Protein AF-A0A453QJP1-F1 (afdb_monomer)

Nearest PDB structures (foldseek):
  8fgw-assembly1_B  TM=4.320E-01  e=1.672E-02  Homo sapiens
  8cdd-assembly1_B  TM=3.063E-01  e=1.214E-01  Plasmodium falciparum 3D7
  5ezo-assembly1_A  TM=3.451E-01  e=3.360E-01  Plasmodium falciparum 3D7
  5ezn-assembly2_G  TM=3.587E-01  e=1.353E+00  Plasmodium falciparum 3D7
  3qcn-assembly1_A  TM=6.412E-01  e=5.748E+00  Homo sapiens

Organism: Aegilops tauschii subsp. strangulata (NCBI:txid200361)

Solvent-accessible surface area (backbone atoms only — not comparable to full-atom values): 16696 Å² total; per-residue (Å²): 79,57,51,39,74,44,96,81,29,37,33,30,38,42,84,90,71,36,31,31,30,43,34,35,82,86,82,66,50,73,48,60,37,34,26,53,61,50,41,50,71,66,52,92,57,104,56,57,72,69,55,43,51,24,43,56,39,23,39,46,56,25,51,36,70,46,98,88,65,52,40,28,36,22,35,33,32,62,47,40,43,41,35,36,39,33,57,83,43,78,47,46,44,80,49,95,60,69,52,69,66,46,51,48,74,33,54,59,95,29,24,39,37,33,39,34,65,70,90,54,88,91,39,74,68,47,36,35,33,31,40,37,43,40,91,49,94,63,74,74,40,80,56,32,73,39,45,34,84,71,44,13,73,72,71,39,45,28,63,49,96,92,38,52,33,38,36,23,14,52,36,91,82,66,79,38,78,41,36,29,48,45,72,38,40,50,69,72,42,90,62,65,54,51,62,65,57,60,24,31,35,35,52,63,66,33,40,45,54,44,59,17,82,77,33,49,77,68,50,76,36,21,25,37,40,33,62,44,94,90,48,99,52,53,31,25,35,34,44,69,78,68,42,80,44,77,60,62,60,76,46,80,61,45,87,78,72,76,51,92,56,88,78,51,44,61,65,59,57,47,13,70,17,26,67,63,23,41,55,71,76,41,55,71,86,47,86,88,57,83,80,79,64,91,72,63,66,90,71,61,59,40,85

Mean predicted aligned error: 7.9 Å

Secondary structure (DSSP, 8-state):
-EEEEETTEEEEE-TTT-EEEEE-TTT--EEEEEEHHHHHHH--SS--HHHHHHHHHSEEEEEEE-TTS-EEEEEEETTTEEEEEETT-SS-EE-SS---S-EEEEEETTEEEEEE---STTS-SEEEEEEEETT--PPPEEEEEEETTTSEEEEEEEEETTEEEEEEESSTT---EEEEEHHHHHTT--PBP---TTEEEEESSSEEEEEGGGSSSPPPSSEEEEE-TT-SSEEEEETTTTEEEE-S-GGGG-TTS----PPPHHHHHHHHT-HHHHTTT--TT-TTS-----S-GGGS---

InterPro domains:
  IPR005174 KIB1-4, beta-propeller [PF03478] (4-213)

pLDDT: mean 82.7, std 14.53, range [41.12, 97.56]

Structure (mmCIF, N/CA/C/O backbone):
data_AF-A0A453QJP1-F1
#
_entry.id   AF-A0A453QJP1-F1
#
loop_
_atom_site.group_PDB
_atom_site.id
_atom_site.type_symbol
_atom_site.label_atom_id
_atom_site.label_alt_id
_atom_site.label_comp_id
_atom_site.label_asym_id
_atom_site.label_entity_id
_atom_site.label_seq_id
_atom_site.pdbx_PDB_ins_code
_atom_site.Cartn_x
_atom_site.Cartn_y
_atom_site.Cartn_z
_atom_site.occupancy
_atom_site.B_iso_or_equiv
_atom_site.auth_seq_id
_atom_site.auth_comp_id
_atom_site.auth_asym_id
_atom_site.auth_atom_id
_atom_site.pdbx_PDB_model_num
ATOM 1 N N . CYS A 1 1 ? -9.908 14.483 10.071 1.00 80.56 1 CYS A N 1
ATOM 2 C CA . CYS A 1 1 ? -8.803 14.482 9.068 1.00 80.56 1 CYS A CA 1
ATOM 3 C C . CYS A 1 1 ? -8.827 13.213 8.199 1.00 80.56 1 CYS A C 1
ATOM 5 O O . CYS A 1 1 ? -9.525 12.274 8.557 1.00 80.56 1 CYS A O 1
ATOM 7 N N . VAL A 1 2 ? -8.100 13.167 7.072 1.00 87.69 2 VAL A N 1
ATOM 8 C CA . VAL A 1 2 ? -7.922 11.926 6.285 1.00 87.69 2 VAL A CA 1
ATOM 9 C C . VAL A 1 2 ? -6.762 11.120 6.873 1.00 87.69 2 VAL A C 1
ATOM 11 O O . VAL A 1 2 ? -5.702 11.690 7.125 1.00 87.69 2 VAL A O 1
ATOM 14 N N . LEU A 1 3 ? -6.957 9.824 7.103 1.00 88.25 3 LEU A N 1
ATOM 15 C CA . LEU A 1 3 ? -5.941 8.914 7.639 1.00 88.25 3 LEU A CA 1
ATOM 16 C C . LEU A 1 3 ? -5.315 8.053 6.540 1.00 88.25 3 LEU A C 1
ATOM 18 O O . LEU A 1 3 ? -4.094 7.958 6.457 1.00 88.25 3 LEU A O 1
ATOM 22 N N . ASP A 1 4 ? -6.145 7.467 5.678 1.00 90.19 4 ASP A N 1
ATOM 23 C CA . ASP A 1 4 ? -5.705 6.600 4.585 1.00 90.19 4 ASP A CA 1
ATOM 24 C C . ASP A 1 4 ? -6.701 6.617 3.413 1.00 90.19 4 ASP A C 1
ATOM 26 O O . ASP A 1 4 ? -7.801 7.166 3.511 1.00 90.19 4 ASP A O 1
ATOM 30 N N . SER A 1 5 ? -6.309 6.016 2.291 1.00 89.69 5 SER A N 1
ATOM 31 C CA . SER A 1 5 ? -7.187 5.720 1.161 1.00 89.69 5 SER A CA 1
ATOM 32 C C . SER A 1 5 ? -6.950 4.292 0.685 1.00 89.69 5 SER A C 1
ATOM 34 O O . SER A 1 5 ? -5.809 3.918 0.393 1.00 89.69 5 SER A O 1
ATOM 36 N N . VAL A 1 6 ? -8.040 3.530 0.594 1.00 89.19 6 VAL A N 1
ATOM 37 C CA . VAL A 1 6 ? -8.056 2.086 0.340 1.00 89.19 6 VAL A CA 1
ATOM 38 C C . VAL A 1 6 ? -9.208 1.744 -0.599 1.00 89.19 6 VAL A C 1
ATOM 40 O O . VAL A 1 6 ? -10.329 2.175 -0.365 1.00 89.19 6 VAL A O 1
ATOM 43 N N . GLU A 1 7 ? -8.924 1.009 -1.678 1.00 86.31 7 GLU A N 1
ATOM 44 C CA . GLU A 1 7 ? -9.928 0.512 -2.641 1.00 86.31 7 GLU A CA 1
ATOM 45 C C . GLU A 1 7 ? -10.930 1.591 -3.126 1.00 86.31 7 GLU A C 1
ATOM 47 O O . GLU A 1 7 ? -12.117 1.343 -3.308 1.00 86.31 7 GLU A O 1
ATOM 52 N N . GLY A 1 8 ? -10.456 2.829 -3.318 1.00 87.69 8 GLY A N 1
ATOM 53 C CA . GLY A 1 8 ? -11.286 3.963 -3.754 1.00 87.69 8 GLY A CA 1
ATOM 54 C C . GLY A 1 8 ? -12.079 4.666 -2.642 1.00 87.69 8 GLY A C 1
ATOM 55 O O . GLY A 1 8 ? -12.708 5.691 -2.902 1.00 87.69 8 GLY A O 1
ATOM 56 N N . LEU A 1 9 ? -12.004 4.178 -1.404 1.00 92.69 9 LEU A N 1
ATOM 57 C CA . LEU A 1 9 ? -12.609 4.778 -0.218 1.00 92.69 9 LEU A CA 1
ATOM 58 C C . LEU A 1 9 ? -11.608 5.664 0.535 1.00 92.69 9 LEU A C 1
ATOM 60 O O . LEU A 1 9 ? -10.386 5.474 0.472 1.00 92.69 9 LEU A O 1
ATOM 64 N N . LEU A 1 10 ? -12.139 6.639 1.271 1.00 93.81 10 LEU A N 1
ATOM 65 C CA . LEU A 1 10 ? -11.378 7.478 2.194 1.00 93.81 10 LEU A CA 1
ATOM 66 C C . LEU A 1 10 ? -11.618 7.024 3.630 1.00 93.81 10 LEU A C 1
ATOM 68 O O . LEU A 1 10 ? -12.763 6.906 4.061 1.00 93.81 10 LEU A O 1
ATOM 72 N N . VAL A 1 11 ? -10.534 6.835 4.380 1.00 93.81 11 VAL A N 1
ATOM 73 C CA . VAL A 1 11 ? -10.577 6.586 5.822 1.00 93.81 11 VAL A CA 1
ATOM 74 C C . VAL A 1 11 ? -10.390 7.916 6.525 1.00 93.81 11 VAL A C 1
ATOM 76 O O . VAL A 1 11 ? -9.341 8.552 6.410 1.00 93.81 11 VAL A O 1
ATOM 79 N N . LEU A 1 12 ? -11.415 8.355 7.239 1.00 93.38 12 LEU A N 1
ATOM 80 C CA . LEU A 1 12 ? -11.465 9.651 7.893 1.00 93.38 12 LEU A CA 1
ATOM 81 C C . LEU A 1 12 ? -11.528 9.475 9.407 1.00 93.38 12 LEU A C 1
ATOM 83 O O . LEU A 1 12 ? -12.210 8.591 9.908 1.00 93.38 12 LEU A O 1
ATOM 87 N N . GLN A 1 13 ? -10.869 10.368 10.135 1.00 91.19 13 GLN A N 1
ATOM 88 C CA . GLN A 1 13 ? -11.099 10.583 11.559 1.00 91.19 13 GLN A CA 1
ATOM 89 C C . GLN A 1 13 ? -12.019 11.791 11.738 1.00 91.19 13 GLN A C 1
ATOM 91 O O . GLN A 1 13 ? -11.732 12.868 11.207 1.00 91.19 13 GLN A O 1
ATOM 96 N N . ARG A 1 14 ? -13.079 11.630 12.526 1.00 89.75 14 ARG A N 1
ATOM 97 C CA . ARG A 1 14 ? -13.924 12.722 13.007 1.00 89.75 14 ARG A CA 1
ATOM 98 C C . ARG A 1 14 ? -13.224 13.480 14.139 1.00 89.75 14 ARG A C 1
ATOM 100 O O . ARG A 1 14 ? -12.592 12.873 15.005 1.00 89.75 14 ARG A O 1
ATOM 107 N N . ASP A 1 15 ? -13.293 14.806 14.113 1.00 84.00 15 ASP A N 1
ATOM 108 C CA . ASP A 1 15 ? -12.501 15.645 15.018 1.00 84.00 15 ASP A CA 1
ATOM 109 C C . ASP A 1 15 ? -13.123 15.720 16.427 1.00 84.00 15 ASP A C 1
ATOM 111 O O . ASP A 1 15 ? -12.387 15.853 17.405 1.00 84.00 15 ASP A O 1
ATOM 115 N N . GLU A 1 16 ? -14.451 15.603 16.540 1.00 85.75 16 GLU A N 1
ATOM 116 C CA . GLU A 1 16 ? -15.203 15.752 17.793 1.00 85.75 16 GLU A CA 1
ATOM 117 C C . GLU A 1 16 ? -14.935 14.617 18.789 1.00 85.75 16 GLU A C 1
ATOM 119 O O . GLU A 1 16 ? -14.727 14.866 19.974 1.00 85.75 16 GLU A O 1
ATOM 124 N N . ASP A 1 17 ? -14.927 13.374 18.314 1.00 87.56 17 ASP A N 1
ATOM 125 C CA . ASP A 1 17 ? -14.898 12.182 19.168 1.00 87.56 17 ASP A CA 1
ATOM 126 C C . ASP A 1 17 ? -13.931 11.096 18.685 1.00 87.56 17 ASP A C 1
ATOM 128 O O . ASP A 1 17 ? -13.858 10.017 19.270 1.00 87.56 17 ASP A O 1
ATOM 132 N N . THR A 1 18 ? -13.148 11.377 17.641 1.00 89.25 18 THR A N 1
ATOM 133 C CA . THR A 1 18 ? -12.183 10.448 17.036 1.00 89.25 18 THR A CA 1
ATOM 134 C C . THR A 1 18 ? -12.790 9.210 16.370 1.00 89.25 18 THR A C 1
ATOM 136 O O . THR A 1 18 ? -12.035 8.289 16.050 1.00 89.25 18 THR A O 1
ATOM 139 N N . ALA A 1 19 ? -14.110 9.190 16.129 1.00 92.19 19 ALA A N 1
ATOM 140 C CA . ALA A 1 19 ? -14.772 8.159 15.330 1.00 92.19 19 ALA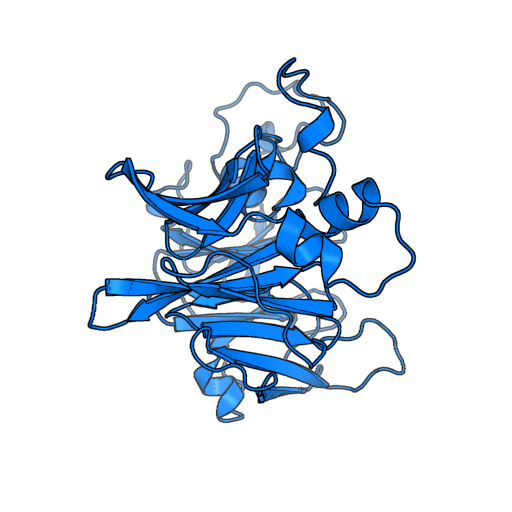 A CA 1
ATOM 141 C C . ALA A 1 19 ? -14.095 8.013 13.965 1.00 92.19 19 ALA A C 1
ATOM 143 O O . ALA A 1 19 ? -13.706 9.010 13.342 1.00 92.19 19 ALA A O 1
ATOM 144 N N . ILE A 1 20 ? -13.941 6.772 13.509 1.00 94.94 20 ILE A N 1
ATOM 145 C CA . ILE A 1 20 ? -13.453 6.501 12.161 1.00 94.94 20 ILE A CA 1
ATOM 146 C C . ILE A 1 20 ? -14.645 6.404 11.216 1.00 94.94 20 ILE A C 1
ATOM 148 O O . ILE A 1 20 ? -15.683 5.850 11.556 1.00 94.94 20 ILE A O 1
ATOM 152 N N . ARG A 1 21 ? -14.490 6.952 10.015 1.00 95.31 21 ARG A N 1
ATOM 153 C CA . ARG A 1 21 ? -15.485 6.903 8.948 1.00 95.31 21 ARG A CA 1
ATOM 154 C C . ARG A 1 21 ? -14.852 6.391 7.678 1.00 95.31 21 ARG A C 1
ATOM 156 O O . ARG A 1 21 ? -13.787 6.866 7.287 1.00 95.31 21 ARG A O 1
ATOM 163 N N . LEU A 1 22 ? -15.542 5.483 7.011 1.00 95.81 22 LEU A N 1
ATOM 164 C CA . LEU A 1 22 ? -15.295 5.210 5.605 1.00 95.81 22 LEU A CA 1
ATOM 165 C C . LEU A 1 22 ? -16.226 6.088 4.785 1.00 95.81 22 LEU A C 1
ATOM 167 O O . LEU A 1 22 ? -17.428 6.096 5.034 1.00 95.81 22 LEU A O 1
ATOM 171 N N . LEU A 1 23 ? -15.666 6.825 3.833 1.00 95.69 23 LEU A N 1
ATOM 172 C CA . LEU A 1 23 ? -16.415 7.655 2.899 1.00 95.69 23 LEU A CA 1
ATOM 173 C C . LEU A 1 23 ? -16.159 7.168 1.478 1.00 95.69 23 LEU A C 1
ATOM 175 O O . LEU A 1 23 ? -15.006 7.109 1.040 1.00 95.69 23 LEU A O 1
ATOM 179 N N . HIS A 1 24 ? -17.232 6.909 0.739 1.00 94.38 24 HIS A N 1
ATOM 180 C CA . HIS A 1 24 ? -17.159 6.775 -0.706 1.00 94.38 24 HIS A CA 1
ATOM 181 C C . HIS A 1 24 ? -17.210 8.176 -1.344 1.00 94.38 24 HIS A C 1
ATOM 183 O O . HIS A 1 24 ? -18.258 8.823 -1.324 1.00 94.38 24 HIS A O 1
ATOM 189 N N . PRO A 1 25 ? -16.117 8.679 -1.950 1.00 92.19 25 PRO A N 1
ATOM 190 C CA . PRO A 1 25 ? -16.014 10.088 -2.342 1.00 92.19 25 PRO A CA 1
ATOM 191 C C . PRO A 1 25 ? -16.986 10.504 -3.456 1.00 92.19 25 PRO A C 1
ATOM 193 O O . PRO A 1 25 ? -17.310 11.683 -3.557 1.00 92.19 25 PRO A O 1
ATOM 196 N N . PHE A 1 26 ? -17.450 9.560 -4.285 1.00 92.62 26 PHE A N 1
ATOM 197 C CA . PHE A 1 26 ? -18.373 9.856 -5.391 1.00 92.62 26 PHE A CA 1
ATOM 198 C C . PHE A 1 26 ? -19.862 9.662 -5.069 1.00 92.62 26 PHE A C 1
ATOM 200 O O . PHE A 1 26 ? -20.678 10.422 -5.578 1.00 92.62 26 PHE A O 1
ATOM 207 N N . THR A 1 27 ? -20.233 8.668 -4.253 1.00 94.94 27 THR A N 1
ATOM 208 C CA . THR A 1 27 ? -21.634 8.429 -3.863 1.00 94.94 27 THR A CA 1
ATOM 209 C C . THR A 1 27 ? -22.014 9.188 -2.596 1.00 94.94 27 THR A C 1
ATOM 211 O O . THR A 1 27 ? -23.184 9.488 -2.392 1.00 94.94 27 THR A O 1
ATOM 214 N N . GLY A 1 28 ? -21.032 9.538 -1.760 1.00 93.69 28 GLY A N 1
ATOM 215 C CA . GLY A 1 28 ? -21.270 10.145 -0.455 1.00 93.69 28 GLY A CA 1
ATOM 216 C C . GLY A 1 28 ? -21.666 9.139 0.626 1.00 93.69 28 GLY A C 1
ATOM 217 O O . GLY A 1 28 ? -21.983 9.567 1.733 1.00 93.69 28 GLY A O 1
ATOM 218 N N . ASP A 1 29 ? -21.633 7.832 0.339 1.00 94.50 29 ASP A N 1
ATOM 219 C CA . ASP A 1 29 ? -21.956 6.800 1.325 1.00 94.50 29 ASP A CA 1
ATOM 220 C C . ASP A 1 29 ? -20.949 6.804 2.472 1.00 94.50 29 ASP A C 1
ATOM 222 O O . ASP A 1 29 ? -19.735 6.933 2.262 1.00 94.50 29 ASP A O 1
ATOM 226 N N . ILE A 1 30 ? -21.465 6.645 3.691 1.00 95.31 30 ILE A N 1
ATOM 227 C CA . ILE A 1 30 ? -20.677 6.676 4.919 1.00 95.31 30 ILE A CA 1
ATOM 228 C C . ILE A 1 30 ? -20.932 5.411 5.725 1.00 95.31 30 ILE A C 1
ATOM 230 O O . ILE A 1 30 ? -22.075 5.018 5.947 1.00 95.31 30 ILE A O 1
ATOM 234 N N . VAL A 1 31 ? -19.848 4.827 6.227 1.00 95.50 31 VAL A N 1
ATOM 235 C CA . VAL A 1 31 ? -19.887 3.795 7.263 1.00 95.50 31 VAL A CA 1
ATOM 236 C C . VAL A 1 31 ? -19.150 4.316 8.485 1.00 95.50 31 VAL A C 1
ATOM 238 O O . VAL A 1 31 ? -17.990 4.724 8.393 1.00 95.50 31 VAL A O 1
ATOM 241 N N . GLU A 1 32 ? -19.838 4.320 9.621 1.00 95.62 32 GLU A N 1
ATOM 242 C CA . GLU A 1 32 ? -19.267 4.692 10.914 1.00 95.62 32 GLU A CA 1
ATOM 243 C C . GLU A 1 32 ? -18.570 3.479 11.540 1.00 95.62 32 GLU A C 1
ATOM 245 O O . GLU A 1 32 ? -19.042 2.346 11.442 1.00 95.62 32 GLU A O 1
ATOM 250 N N . LEU A 1 33 ? -17.434 3.734 12.178 1.00 95.50 33 LEU A N 1
ATOM 251 C CA . LEU A 1 33 ? -16.618 2.757 12.887 1.00 95.50 33 LEU A CA 1
ATOM 252 C C . LEU A 1 33 ? -16.265 3.298 14.280 1.00 95.50 33 LEU A C 1
ATOM 254 O O . LEU A 1 33 ? -16.321 4.514 14.509 1.00 95.50 33 LEU A O 1
ATOM 258 N N . PRO A 1 34 ? -15.850 2.420 15.209 1.00 95.38 34 PRO A N 1
ATOM 259 C CA . PRO A 1 34 ? -15.479 2.823 16.557 1.00 95.38 34 PRO A CA 1
ATOM 260 C C . PRO A 1 34 ? -14.445 3.962 16.621 1.00 95.38 34 PRO A C 1
ATOM 262 O O . PRO A 1 34 ? -13.600 4.109 15.727 1.00 95.38 34 PRO A O 1
ATOM 265 N N . PRO A 1 35 ? -14.436 4.757 17.704 1.00 92.81 35 PRO A N 1
ATOM 266 C CA . PRO A 1 35 ? -13.463 5.828 17.888 1.00 92.81 35 PRO A CA 1
ATOM 267 C C . PRO A 1 35 ? -12.060 5.308 18.209 1.00 92.81 35 PRO A C 1
ATOM 269 O O . PRO A 1 35 ? -11.897 4.330 18.944 1.00 92.81 35 PRO A O 1
ATOM 272 N N . LEU A 1 36 ? -11.025 6.009 17.721 1.00 89.19 36 LEU A N 1
ATOM 273 C CA . LEU A 1 36 ? -9.613 5.679 17.986 1.00 89.19 36 LEU A CA 1
ATOM 274 C C . LEU A 1 36 ? -9.252 5.726 19.477 1.00 89.19 36 LEU A C 1
ATOM 276 O O . LEU A 1 36 ? -8.269 5.121 19.899 1.00 89.19 36 LEU A O 1
ATOM 280 N N . THR A 1 37 ? -10.024 6.431 20.300 1.00 87.00 37 THR A N 1
ATOM 281 C CA . THR A 1 37 ? -9.844 6.430 21.758 1.00 87.00 37 THR A CA 1
ATOM 282 C C . THR A 1 37 ? -9.981 5.035 22.369 1.00 87.00 37 THR A C 1
ATOM 284 O O . THR A 1 37 ? -9.197 4.708 23.260 1.00 87.00 37 THR A O 1
ATOM 287 N N . SER A 1 38 ? -10.891 4.191 21.865 1.00 87.88 38 SER A N 1
ATOM 288 C CA . SER A 1 38 ? -11.041 2.795 22.326 1.00 87.88 38 SER A CA 1
ATOM 289 C C . SER A 1 38 ? -9.755 1.988 22.109 1.00 87.88 38 SER A C 1
ATOM 291 O O . SER A 1 38 ? -9.264 1.304 23.006 1.00 87.88 38 SER A O 1
ATOM 293 N N . LEU A 1 39 ? -9.129 2.182 20.950 1.00 86.50 39 LEU A N 1
ATOM 294 C CA . LEU A 1 39 ? -7.855 1.585 20.576 1.00 86.50 39 LEU A CA 1
ATOM 295 C C . LEU A 1 39 ? -6.690 2.124 21.430 1.00 86.50 39 LEU A C 1
ATOM 297 O O . LEU A 1 39 ? -5.828 1.363 21.874 1.00 86.50 39 LEU A O 1
ATOM 301 N N . ALA A 1 40 ? -6.666 3.434 21.711 1.00 84.12 40 ALA A N 1
ATOM 302 C CA . ALA A 1 40 ? -5.636 4.087 22.531 1.00 84.12 40 ALA A CA 1
ATOM 303 C C . ALA A 1 40 ? -5.555 3.537 23.960 1.00 84.12 40 ALA A C 1
ATOM 305 O O . ALA A 1 40 ? -4.459 3.464 24.528 1.00 84.12 40 ALA A O 1
ATOM 306 N N . MET A 1 41 ? -6.690 3.120 24.524 1.00 83.19 41 MET A N 1
ATOM 307 C CA . MET A 1 41 ? -6.748 2.480 25.840 1.00 83.19 41 MET A CA 1
ATOM 308 C C . MET A 1 41 ? -6.140 1.072 25.831 1.00 83.19 41 MET A C 1
ATOM 310 O O . MET A 1 41 ? -5.515 0.669 26.810 1.00 83.19 41 MET A O 1
ATOM 314 N N . GLN A 1 42 ? -6.259 0.347 24.717 1.00 86.31 42 GLN A N 1
ATOM 315 C CA . GLN A 1 42 ? -5.750 -1.022 24.582 1.00 86.31 42 GLN A CA 1
ATOM 316 C C . GLN A 1 42 ? -4.248 -1.082 24.285 1.00 86.31 42 GLN A C 1
ATOM 318 O O . GLN A 1 42 ? -3.595 -2.091 24.567 1.00 86.31 42 GLN A O 1
ATOM 323 N N . LEU A 1 43 ? -3.668 -0.005 23.747 1.00 82.25 43 LEU A N 1
ATOM 324 C CA . LEU A 1 43 ? -2.237 0.068 23.479 1.00 82.25 43 LEU A CA 1
ATOM 325 C C . LEU A 1 43 ? -1.443 0.134 24.799 1.00 82.25 43 LEU A C 1
ATOM 327 O O . LEU A 1 43 ? -1.287 1.202 25.401 1.00 82.25 43 LEU A O 1
ATOM 331 N N . LYS A 1 44 ? -0.905 -1.015 25.226 1.00 72.94 44 LYS A N 1
ATOM 332 C CA . LYS A 1 44 ? -0.031 -1.191 26.404 1.00 72.94 44 LYS A CA 1
ATOM 333 C C . LYS A 1 44 ? 1.394 -0.671 26.153 1.00 72.94 44 LYS A C 1
ATOM 335 O O . LYS A 1 44 ? 2.360 -1.425 26.227 1.00 72.94 44 LYS A O 1
ATOM 340 N N . ALA A 1 45 ? 1.515 0.599 25.785 1.00 72.06 45 ALA A N 1
ATOM 341 C CA . ALA A 1 45 ? 2.789 1.298 25.646 1.00 72.06 45 ALA A CA 1
ATOM 342 C C . ALA A 1 45 ? 2.816 2.517 26.577 1.00 72.06 45 ALA A C 1
ATOM 344 O O . ALA A 1 45 ? 1.795 3.207 26.698 1.00 72.06 45 ALA A O 1
ATOM 345 N N . ASP A 1 46 ? 3.978 2.789 27.183 1.00 77.00 46 ASP A N 1
ATOM 346 C CA . ASP A 1 46 ? 4.240 3.940 28.064 1.00 77.00 46 ASP A CA 1
ATOM 347 C C . ASP A 1 46 ? 4.358 5.240 27.257 1.00 77.00 46 ASP A C 1
ATOM 349 O O . ASP A 1 46 ? 5.390 5.905 27.183 1.00 77.00 46 ASP A O 1
ATOM 353 N N . TYR A 1 47 ? 3.262 5.591 26.599 1.00 80.69 47 TYR A N 1
ATOM 354 C CA . TYR A 1 47 ? 3.114 6.809 25.826 1.00 80.69 47 TYR A CA 1
ATOM 355 C C . TYR A 1 47 ? 1.992 7.654 26.407 1.00 80.69 47 TYR A C 1
ATOM 357 O O . TYR A 1 47 ? 0.959 7.140 26.844 1.00 80.69 47 TYR A O 1
ATOM 365 N N . THR A 1 48 ? 2.162 8.975 26.347 1.00 84.06 48 THR A N 1
ATOM 366 C CA . THR A 1 48 ? 1.063 9.904 26.622 1.00 84.06 48 THR A CA 1
ATOM 367 C C . THR A 1 48 ? -0.087 9.641 25.647 1.00 84.06 48 THR A C 1
ATOM 369 O O . THR A 1 48 ? 0.129 9.192 24.518 1.00 84.06 48 THR A O 1
ATOM 372 N N . GLN A 1 49 ? -1.320 9.957 26.045 1.00 78.56 49 GLN A N 1
ATOM 373 C CA . GLN A 1 49 ? -2.492 9.791 25.177 1.00 78.56 49 GLN A CA 1
ATOM 374 C C . GLN A 1 49 ? -2.324 10.518 23.832 1.00 78.56 49 GLN A C 1
ATOM 376 O O . GLN A 1 49 ? -2.678 9.978 22.785 1.00 78.56 49 GLN A O 1
ATOM 381 N N . ALA A 1 50 ? -1.712 11.706 23.844 1.00 78.88 50 ALA A N 1
ATOM 382 C CA . ALA A 1 50 ? -1.393 12.452 22.633 1.00 78.88 50 ALA A CA 1
ATOM 383 C C . ALA A 1 50 ? -0.437 11.675 21.712 1.00 78.88 50 ALA A C 1
ATOM 385 O O . ALA A 1 50 ? -0.688 11.581 20.513 1.00 78.88 50 ALA A O 1
ATOM 386 N N . THR A 1 51 ? 0.622 11.072 22.258 1.00 81.94 51 THR A N 1
ATOM 387 C CA . THR A 1 51 ? 1.566 10.253 21.483 1.00 81.94 51 THR A CA 1
ATOM 388 C C . THR A 1 51 ? 0.907 8.986 20.936 1.00 81.94 51 THR A C 1
ATOM 390 O O . THR A 1 51 ? 1.129 8.648 19.774 1.00 81.94 51 THR A O 1
ATOM 393 N N . LYS A 1 52 ? 0.035 8.324 21.713 1.00 82.81 52 LYS A N 1
ATOM 394 C CA . LYS A 1 52 ? -0.738 7.163 21.233 1.00 82.81 52 LYS A CA 1
ATOM 395 C C . LYS A 1 52 ? -1.630 7.530 20.046 1.00 82.81 52 LYS A C 1
ATOM 397 O O . LYS A 1 52 ? -1.629 6.825 19.045 1.00 82.81 52 LYS A O 1
ATOM 402 N N . LEU A 1 53 ? -2.334 8.661 20.118 1.00 80.00 53 LEU A N 1
ATOM 403 C CA . LEU A 1 53 ? -3.173 9.138 19.015 1.00 80.00 53 LEU A CA 1
ATOM 404 C C . LEU A 1 53 ? -2.350 9.529 17.780 1.00 80.00 53 LEU A C 1
ATOM 406 O O . LEU A 1 53 ? -2.760 9.224 16.664 1.00 80.00 53 LEU A O 1
ATOM 410 N N . LYS A 1 54 ? -1.181 10.162 17.955 1.00 81.62 54 LYS A N 1
ATOM 411 C CA . LYS A 1 54 ? -0.263 10.461 16.839 1.00 81.62 5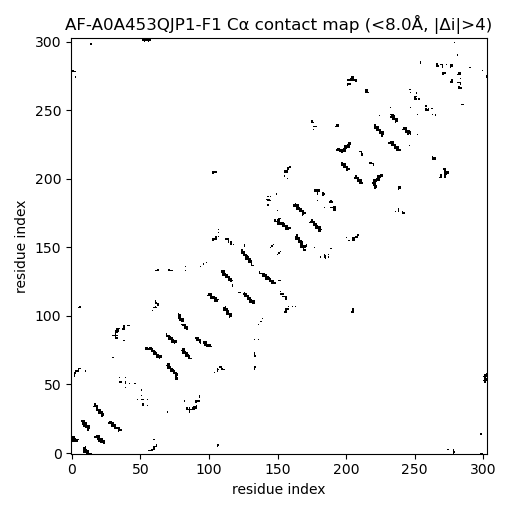4 LYS A CA 1
ATOM 412 C C . LYS A 1 54 ? 0.196 9.186 16.129 1.00 81.62 54 LYS A C 1
ATOM 414 O O . LYS A 1 54 ? 0.200 9.150 14.905 1.00 81.62 54 LYS A O 1
ATOM 419 N N . LEU A 1 55 ? 0.530 8.146 16.892 1.00 83.62 55 LEU A N 1
ATOM 420 C CA . LEU A 1 55 ? 0.889 6.834 16.357 1.00 83.62 55 LEU A CA 1
ATOM 421 C C . LEU A 1 55 ? -0.284 6.184 15.606 1.00 83.62 55 LEU A C 1
ATOM 423 O O . LEU A 1 55 ? -0.090 5.645 14.528 1.00 83.62 55 LEU A O 1
ATOM 427 N N . MET A 1 56 ? -1.506 6.278 16.137 1.00 84.75 56 MET A N 1
ATOM 428 C CA . MET A 1 56 ? -2.713 5.720 15.504 1.00 84.75 56 MET A CA 1
ATOM 429 C C . MET A 1 56 ? -3.101 6.405 14.200 1.00 84.75 56 MET A C 1
ATOM 431 O O . MET A 1 56 ? -3.764 5.797 13.370 1.00 84.75 56 MET A O 1
ATOM 435 N N . ARG A 1 57 ? -2.687 7.657 14.003 1.00 84.50 57 ARG A N 1
ATOM 436 C CA . ARG A 1 57 ? -2.889 8.373 12.739 1.00 84.50 57 ARG A CA 1
ATOM 437 C C . ARG A 1 57 ? -1.919 7.945 11.646 1.00 84.50 57 ARG A C 1
ATOM 439 O O . ARG A 1 57 ? -2.210 8.168 10.475 1.00 84.50 57 ARG A O 1
ATOM 446 N N . ASP A 1 58 ? -0.798 7.330 12.012 1.00 83.81 58 ASP A N 1
ATOM 447 C CA . ASP A 1 58 ? 0.058 6.625 11.066 1.00 83.81 58 ASP A CA 1
ATOM 448 C C . ASP A 1 58 ? -0.515 5.223 10.857 1.00 83.81 58 ASP A C 1
ATOM 450 O O . ASP A 1 58 ? -0.140 4.276 11.549 1.00 83.81 58 ASP A O 1
ATOM 454 N N . MET A 1 59 ? -1.513 5.109 9.976 1.00 86.94 59 MET A N 1
ATOM 455 C CA . MET A 1 59 ? -2.184 3.837 9.741 1.00 86.94 59 MET A CA 1
ATOM 456 C C . MET A 1 59 ? -2.387 3.476 8.276 1.00 86.94 59 MET A C 1
ATOM 458 O O . MET A 1 59 ? -2.411 4.331 7.387 1.00 86.94 59 MET A O 1
ATOM 462 N N . SER A 1 60 ? -2.561 2.171 8.052 1.00 89.00 60 SER A N 1
ATOM 463 C CA . SER A 1 60 ? -3.022 1.604 6.791 1.00 89.00 60 SER A CA 1
ATOM 464 C C . SER A 1 60 ? -4.252 0.745 6.973 1.00 89.00 60 SER A C 1
ATOM 466 O O . SER A 1 60 ? -4.232 -0.184 7.774 1.00 89.00 60 SER A O 1
ATOM 468 N N . ALA A 1 61 ? -5.287 1.001 6.185 1.00 91.31 61 ALA A N 1
ATOM 469 C CA . ALA A 1 61 ? -6.535 0.261 6.262 1.00 91.31 61 ALA A CA 1
ATOM 470 C C . ALA A 1 61 ? -6.629 -0.847 5.205 1.00 91.31 61 ALA A C 1
ATOM 472 O O . ALA A 1 61 ? -5.935 -0.838 4.189 1.00 91.31 61 ALA A O 1
ATOM 473 N N . SER A 1 62 ? -7.492 -1.819 5.475 1.00 91.69 62 SER A N 1
ATOM 474 C CA . SER A 1 62 ? -8.019 -2.799 4.531 1.00 91.69 62 SER A CA 1
ATOM 475 C C . SER A 1 62 ? -9.449 -3.106 4.887 1.00 91.69 62 SER A C 1
ATOM 477 O O . SER A 1 62 ? -9.800 -3.146 6.066 1.00 91.69 62 SER A O 1
ATOM 479 N N . ILE A 1 63 ? -10.265 -3.317 3.864 1.00 91.25 63 ILE A N 1
ATOM 480 C CA . ILE A 1 63 ? -11.712 -3.375 4.007 1.00 91.25 63 ILE A CA 1
ATOM 481 C C . ILE A 1 63 ? -12.209 -4.663 3.375 1.00 91.25 63 ILE A C 1
ATOM 483 O O . ILE A 1 63 ? -11.761 -5.058 2.310 1.00 91.25 63 ILE A O 1
ATOM 487 N N . SER A 1 64 ? -13.145 -5.328 4.035 1.00 90.75 64 SER A N 1
ATOM 488 C CA . SER A 1 64 ? -13.907 -6.417 3.434 1.00 90.75 64 SER A CA 1
ATOM 489 C C . SER A 1 64 ? -15.375 -6.235 3.777 1.00 90.75 64 SER A C 1
ATOM 491 O O . SER A 1 64 ? -15.705 -5.814 4.885 1.00 90.75 64 SER A O 1
ATOM 493 N N . VAL A 1 65 ? -16.254 -6.535 2.827 1.00 90.06 65 VAL A N 1
ATOM 494 C CA . VAL A 1 65 ? -17.703 -6.447 3.021 1.00 90.06 65 VAL A CA 1
ATOM 495 C C . VAL A 1 65 ? -18.257 -7.863 3.026 1.00 90.06 65 VAL A C 1
ATOM 497 O O . VAL A 1 65 ? -18.030 -8.628 2.088 1.00 90.06 65 VAL A O 1
ATOM 500 N N . ALA A 1 66 ? -18.922 -8.239 4.114 1.00 88.19 66 ALA A N 1
ATOM 501 C CA . ALA A 1 66 ? -19.577 -9.533 4.229 1.00 88.19 66 ALA A CA 1
ATOM 502 C C . ALA A 1 66 ? -20.876 -9.573 3.401 1.00 88.19 66 ALA A C 1
ATOM 504 O O . ALA A 1 66 ? -21.407 -8.542 2.991 1.00 88.19 66 ALA A O 1
ATOM 505 N N . ALA A 1 67 ? -21.396 -10.777 3.142 1.00 88.69 67 ALA A N 1
ATOM 506 C CA . ALA A 1 67 ? -22.595 -10.972 2.317 1.00 88.69 67 ALA A CA 1
ATOM 507 C C . ALA A 1 67 ? -23.864 -10.322 2.904 1.00 88.69 67 ALA A C 1
ATOM 509 O O . ALA A 1 67 ? -24.800 -10.022 2.170 1.00 88.69 67 ALA A O 1
ATOM 510 N N . ASP A 1 68 ? -23.885 -10.097 4.217 1.00 90.00 68 ASP A N 1
ATOM 511 C CA . ASP A 1 68 ? -24.934 -9.389 4.957 1.00 90.00 68 ASP A CA 1
ATOM 512 C C . ASP A 1 68 ? -24.753 -7.856 4.957 1.00 90.00 68 ASP A C 1
ATOM 514 O O . ASP A 1 68 ? -25.535 -7.141 5.580 1.00 90.00 68 ASP A O 1
ATOM 518 N N . GLY A 1 69 ? -23.731 -7.341 4.264 1.00 89.94 69 GLY A N 1
ATOM 519 C CA . GLY A 1 69 ? -23.412 -5.918 4.187 1.00 89.94 69 GLY A CA 1
ATOM 520 C C . GLY A 1 69 ? -22.576 -5.391 5.355 1.00 89.94 69 GLY A C 1
ATOM 521 O O . GLY A 1 69 ? -22.250 -4.204 5.367 1.00 89.94 69 GLY A O 1
ATOM 522 N N . VAL A 1 70 ? -22.187 -6.233 6.322 1.00 92.75 70 VAL A N 1
ATOM 523 C CA . VAL A 1 70 ? -21.322 -5.800 7.426 1.00 92.75 70 VAL A CA 1
ATOM 524 C C . VAL A 1 70 ? -19.930 -5.487 6.892 1.00 92.75 70 VAL A C 1
ATOM 526 O O . VAL A 1 70 ? -19.242 -6.345 6.329 1.00 92.75 70 VAL A O 1
ATOM 529 N N . VAL A 1 71 ? -19.496 -4.247 7.103 1.00 92.88 71 VAL A N 1
ATOM 530 C CA . VAL A 1 71 ? -18.163 -3.800 6.705 1.00 92.88 71 VAL A CA 1
ATOM 531 C C . VAL A 1 71 ? -17.186 -4.127 7.818 1.00 92.88 71 VAL A C 1
ATOM 533 O O . VAL A 1 71 ? -17.386 -3.731 8.963 1.00 92.88 71 VAL A O 1
ATOM 536 N N . ARG A 1 72 ? -16.114 -4.837 7.481 1.00 92.62 72 ARG A N 1
ATOM 537 C CA . ARG A 1 72 ? -15.002 -5.141 8.381 1.00 92.62 72 ARG A CA 1
ATOM 538 C C . ARG A 1 72 ? -13.776 -4.374 7.941 1.00 92.62 72 ARG A C 1
ATOM 540 O O . ARG A 1 72 ? -13.399 -4.426 6.769 1.00 92.62 72 ARG A O 1
ATOM 547 N N . VAL A 1 73 ? -13.136 -3.709 8.890 1.00 92.88 73 VAL A N 1
ATOM 548 C CA . VAL A 1 73 ? -11.930 -2.924 8.664 1.00 92.88 73 VAL A CA 1
ATOM 549 C C . VAL A 1 73 ? -10.810 -3.452 9.532 1.00 92.88 73 VAL A C 1
ATOM 551 O O . VAL A 1 73 ? -10.949 -3.568 10.746 1.00 92.88 73 VAL A O 1
ATOM 554 N N . MET A 1 74 ? -9.681 -3.729 8.893 1.00 92.62 74 MET A N 1
ATOM 555 C CA . MET A 1 74 ? -8.410 -3.974 9.552 1.00 92.62 74 MET A CA 1
ATOM 556 C C . MET A 1 74 ? -7.527 -2.745 9.374 1.00 92.62 74 MET A C 1
ATOM 558 O O . MET A 1 74 ? -7.391 -2.236 8.262 1.00 92.62 74 MET A O 1
ATOM 562 N N . VAL A 1 75 ? -6.918 -2.273 10.457 1.00 91.25 75 VAL A N 1
ATOM 563 C CA . VAL A 1 75 ? -5.950 -1.174 10.429 1.00 91.25 75 VAL A CA 1
ATOM 564 C C . VAL A 1 75 ? -4.606 -1.642 10.955 1.00 91.25 75 VAL A C 1
ATOM 566 O O . VAL A 1 75 ? -4.523 -2.275 12.003 1.00 91.25 75 VAL A O 1
ATOM 569 N N . LEU A 1 76 ? -3.544 -1.302 10.241 1.00 90.19 76 LEU A N 1
ATOM 570 C CA . LEU A 1 76 ? -2.168 -1.417 10.705 1.00 90.19 76 LEU A CA 1
ATOM 571 C C . LEU A 1 76 ? -1.752 -0.073 11.256 1.00 90.19 76 LEU A C 1
ATOM 573 O O . LEU A 1 76 ? -2.001 0.940 10.615 1.00 90.19 76 LEU A O 1
ATOM 577 N N . ILE A 1 77 ? -1.159 -0.071 12.439 1.00 87.75 77 ILE A N 1
ATOM 578 C CA . ILE A 1 77 ? -0.846 1.123 13.213 1.00 87.75 77 ILE A CA 1
ATOM 579 C C . ILE A 1 77 ? 0.665 1.185 13.400 1.00 87.75 77 ILE A C 1
ATOM 581 O O . ILE A 1 77 ? 1.284 0.276 13.976 1.00 87.75 77 ILE A O 1
ATOM 585 N N . GLY A 1 78 ? 1.258 2.269 12.908 1.00 82.81 78 GLY A N 1
ATOM 586 C CA . GLY A 1 78 ? 2.695 2.395 12.729 1.00 82.81 78 GLY A CA 1
ATOM 587 C C . GLY A 1 78 ? 3.241 1.203 11.945 1.00 82.81 78 GLY A C 1
ATOM 588 O O . GLY A 1 78 ? 2.707 0.812 10.912 1.00 82.81 78 GLY A O 1
ATOM 589 N N . THR A 1 79 ? 4.291 0.582 12.476 1.00 78.44 79 THR A N 1
ATOM 590 C CA . THR A 1 79 ? 4.964 -0.568 11.850 1.00 78.44 79 THR A CA 1
ATOM 591 C C . THR A 1 79 ? 4.778 -1.882 12.611 1.00 78.44 79 THR A C 1
ATOM 593 O O . THR A 1 79 ? 5.392 -2.883 12.245 1.00 78.44 79 THR A O 1
ATOM 596 N N . THR A 1 80 ? 3.964 -1.897 13.677 1.00 83.31 80 THR A N 1
ATOM 597 C CA . THR A 1 80 ? 3.989 -2.993 14.670 1.00 83.31 80 THR A CA 1
ATOM 598 C C . THR A 1 80 ? 2.620 -3.573 15.016 1.00 83.31 80 THR A C 1
ATOM 600 O O . THR A 1 80 ? 2.525 -4.779 15.250 1.00 83.31 80 THR A O 1
ATOM 603 N N . TRP A 1 81 ? 1.569 -2.755 15.099 1.00 88.06 81 TRP A N 1
ATOM 604 C CA . TRP A 1 81 ? 0.282 -3.178 15.666 1.00 88.06 81 TRP A CA 1
ATOM 605 C C . TRP A 1 81 ? -0.797 -3.291 14.595 1.00 88.06 81 TRP A C 1
ATOM 607 O O . TRP A 1 81 ? -0.752 -2.576 13.599 1.00 88.06 81 TRP A O 1
ATOM 617 N N . ALA A 1 82 ? -1.779 -4.161 14.820 1.00 90.50 82 ALA A N 1
ATOM 618 C CA . ALA A 1 82 ? -2.919 -4.350 13.930 1.00 90.50 82 ALA A CA 1
ATOM 619 C C . ALA A 1 82 ? -4.214 -4.411 14.742 1.00 90.50 82 ALA A C 1
ATOM 621 O O . ALA A 1 82 ? -4.244 -5.116 15.746 1.00 90.50 82 ALA A O 1
ATOM 622 N N . ALA A 1 83 ? -5.260 -3.695 14.324 1.00 92.44 83 ALA A N 1
ATOM 623 C CA . ALA A 1 83 ? -6.592 -3.706 14.935 1.00 92.44 83 ALA A CA 1
ATOM 624 C C . ALA A 1 83 ? -7.656 -4.109 13.927 1.00 92.44 83 ALA A C 1
ATOM 626 O O . ALA A 1 83 ? -7.488 -3.880 12.729 1.00 92.44 83 ALA A O 1
ATOM 627 N N . VAL A 1 84 ? -8.783 -4.604 14.426 1.00 93.19 84 VAL A N 1
ATOM 628 C CA . VAL A 1 84 ? -9.981 -4.834 13.616 1.00 93.19 84 VAL A CA 1
ATOM 629 C C . VAL A 1 84 ? -11.212 -4.212 14.256 1.00 93.19 84 VAL A C 1
ATOM 631 O O . VAL A 1 84 ? -11.285 -4.094 15.479 1.00 93.19 84 VAL A O 1
ATOM 634 N N . ALA A 1 85 ? -12.164 -3.814 13.426 1.00 94.31 85 ALA A N 1
ATOM 635 C CA . ALA A 1 85 ? -13.508 -3.438 13.836 1.00 94.31 85 ALA A CA 1
ATOM 636 C C . ALA A 1 85 ? -14.493 -3.714 12.700 1.00 94.31 85 ALA A C 1
ATOM 638 O O . ALA A 1 85 ? -14.122 -3.751 11.523 1.00 94.31 85 ALA A O 1
ATOM 639 N N . THR A 1 86 ? -15.758 -3.875 13.051 1.00 94.31 86 THR A N 1
ATOM 640 C CA . THR A 1 86 ? -16.877 -3.934 12.118 1.00 94.31 86 THR A CA 1
ATOM 641 C C . THR A 1 86 ? -17.735 -2.677 12.204 1.00 94.31 86 THR A C 1
ATOM 643 O O . THR A 1 86 ? -17.674 -1.931 13.180 1.00 94.31 86 THR A O 1
ATOM 646 N N . SER A 1 87 ? -18.589 -2.463 11.203 1.00 94.44 87 SER A N 1
ATOM 647 C CA . SER A 1 87 ? -19.606 -1.404 11.203 1.00 94.44 87 SER A CA 1
ATOM 648 C C . SER A 1 87 ? -20.672 -1.557 12.298 1.00 94.44 87 SER A C 1
ATOM 650 O O . SER A 1 87 ? -21.532 -0.691 12.429 1.00 94.44 87 SER A O 1
ATOM 652 N N . GLN A 1 88 ? -20.667 -2.666 13.042 1.00 95.06 88 GLN A N 1
ATOM 653 C CA . GLN A 1 88 ? -21.580 -2.930 14.156 1.00 95.06 88 GLN A CA 1
ATOM 654 C C . GLN A 1 88 ? -20.888 -2.841 15.522 1.00 95.06 88 GLN A C 1
ATOM 656 O O . GLN A 1 88 ? -21.565 -2.872 16.550 1.00 95.06 88 GLN A O 1
ATOM 661 N N . ASP A 1 89 ? -19.560 -2.731 15.548 1.00 95.00 89 ASP A N 1
ATOM 662 C CA . ASP A 1 89 ? -18.807 -2.682 16.794 1.00 95.00 89 ASP A CA 1
ATOM 663 C C . ASP A 1 89 ? -18.880 -1.282 17.413 1.00 95.00 89 ASP A C 1
ATOM 665 O O . ASP A 1 89 ? -19.003 -0.268 16.724 1.00 95.00 89 ASP A O 1
ATOM 669 N N . THR A 1 90 ? -18.737 -1.214 18.736 1.00 93.25 90 THR A N 1
ATOM 670 C CA . THR A 1 90 ? -18.601 0.051 19.477 1.00 93.25 90 THR A CA 1
ATOM 671 C C . THR A 1 90 ? -17.152 0.373 19.839 1.00 93.25 90 THR A C 1
ATOM 673 O O . THR A 1 90 ? -16.841 1.517 20.164 1.00 93.25 90 THR A O 1
ATOM 676 N N . GLU A 1 91 ? -16.257 -0.617 19.780 1.00 94.00 91 GLU A N 1
ATOM 677 C CA . GLU A 1 91 ? -14.840 -0.504 20.135 1.00 94.00 91 GLU A CA 1
ATOM 678 C C . GLU A 1 91 ? -13.957 -1.251 19.129 1.00 94.00 91 GLU A C 1
ATOM 680 O O . GLU A 1 91 ? -14.360 -2.264 18.562 1.00 94.00 91 GLU A O 1
ATOM 685 N N . TRP A 1 92 ? -12.732 -0.764 18.918 1.00 94.06 92 TRP A N 1
ATOM 686 C CA . TRP A 1 92 ? -11.727 -1.504 18.149 1.00 94.06 92 TRP A CA 1
ATOM 687 C C . TRP A 1 92 ? -11.222 -2.717 18.927 1.00 94.06 92 TRP A C 1
ATOM 689 O O . TRP A 1 92 ? -11.105 -2.666 20.146 1.00 94.06 92 TRP A O 1
ATOM 699 N N . THR A 1 93 ? -10.813 -3.771 18.225 1.00 92.94 93 THR A N 1
ATOM 700 C CA . THR A 1 93 ? -10.146 -4.934 18.822 1.00 92.94 93 THR A CA 1
ATOM 701 C C . THR A 1 93 ? -8.657 -4.979 18.459 1.00 92.94 93 THR A C 1
ATOM 703 O O . THR A 1 93 ? -8.268 -5.310 17.340 1.00 92.94 93 THR A O 1
ATOM 706 N N . MET A 1 94 ? -7.836 -4.661 19.462 1.00 91.38 94 MET A N 1
ATOM 707 C CA . MET A 1 94 ? -6.552 -5.273 19.822 1.00 91.38 94 MET A CA 1
ATOM 708 C C . MET A 1 94 ? -6.120 -6.629 19.217 1.00 91.38 94 MET A C 1
ATOM 710 O O . MET A 1 94 ? -6.383 -7.625 19.890 1.00 91.38 94 MET A O 1
ATOM 714 N N . LEU A 1 95 ? -5.446 -6.765 18.062 1.00 90.75 95 LEU A N 1
ATOM 715 C CA . LEU A 1 95 ? -4.937 -8.101 17.687 1.00 90.75 95 LEU A CA 1
ATOM 716 C C . LEU A 1 95 ? -3.755 -8.519 18.590 1.00 90.75 95 LEU A C 1
ATOM 718 O O . LEU A 1 95 ? -2.926 -7.680 18.957 1.00 90.75 95 LEU A O 1
ATOM 722 N N . PRO A 1 96 ? -3.663 -9.806 18.983 1.00 87.94 96 PRO A N 1
ATOM 723 C CA . PRO A 1 96 ? -2.721 -10.263 20.012 1.00 87.94 96 PRO A CA 1
ATOM 724 C C . PRO A 1 96 ? -1.280 -10.417 19.508 1.00 87.94 96 PRO A C 1
ATOM 726 O O . PRO A 1 96 ? -0.348 -10.545 20.304 1.00 87.94 96 PRO A O 1
ATOM 729 N N . TRP A 1 97 ? -1.084 -10.432 18.193 1.00 87.69 97 TRP A N 1
ATOM 730 C CA . TRP A 1 97 ? 0.209 -10.602 17.546 1.00 87.69 97 TRP A CA 1
ATOM 731 C C . TRP A 1 97 ? 0.764 -9.263 17.051 1.00 87.69 97 TRP A C 1
ATOM 733 O O . TRP A 1 97 ? 0.053 -8.270 16.909 1.00 87.69 97 TRP A O 1
ATOM 743 N N . ARG A 1 98 ? 2.073 -9.235 16.795 1.00 83.94 98 ARG A N 1
ATOM 744 C CA . ARG A 1 98 ? 2.766 -8.075 16.226 1.00 83.94 98 ARG A CA 1
ATOM 745 C C . ARG A 1 98 ? 3.137 -8.344 14.782 1.00 83.94 98 ARG A C 1
ATOM 747 O O . ARG A 1 98 ? 3.487 -9.467 14.423 1.00 83.94 98 ARG A O 1
ATOM 754 N N . ILE A 1 99 ? 3.086 -7.296 13.978 1.00 82.69 99 ILE A N 1
ATOM 755 C CA . ILE A 1 99 ? 3.521 -7.343 12.592 1.00 82.69 99 ILE A CA 1
ATOM 756 C C . ILE A 1 99 ? 5.057 -7.315 12.578 1.00 82.69 99 ILE A C 1
ATOM 758 O O . ILE A 1 99 ? 5.653 -6.526 13.322 1.00 82.69 99 ILE A O 1
ATOM 762 N N . PRO A 1 100 ? 5.723 -8.134 11.745 1.00 75.75 100 PRO A N 1
ATOM 763 C CA . PRO A 1 100 ? 7.132 -7.930 11.435 1.00 75.75 100 PRO A CA 1
ATOM 764 C C . PRO A 1 100 ? 7.353 -6.489 10.960 1.00 75.75 100 PRO A C 1
ATOM 766 O O . PRO A 1 100 ? 6.496 -5.930 10.274 1.00 75.75 100 PRO A O 1
ATOM 769 N N . GLY A 1 101 ? 8.485 -5.875 11.313 1.00 73.81 101 GLY A N 1
ATOM 770 C CA . GLY A 1 101 ? 8.774 -4.499 10.897 1.00 73.81 101 GLY A CA 1
ATOM 771 C C . GLY A 1 101 ? 8.644 -4.369 9.381 1.00 73.81 101 GLY A C 1
ATOM 772 O O . GLY A 1 101 ? 9.373 -5.024 8.643 1.00 73.81 101 GLY A O 1
ATOM 773 N N . HIS A 1 102 ? 7.675 -3.597 8.913 1.00 74.94 102 HIS A N 1
ATOM 774 C CA . HIS A 1 102 ? 7.281 -3.596 7.512 1.00 74.94 102 HIS A CA 1
ATOM 775 C C . HIS A 1 102 ? 7.312 -2.192 6.941 1.00 74.94 102 HIS A C 1
ATOM 777 O O . HIS A 1 102 ? 7.279 -1.192 7.663 1.00 74.94 102 HIS A O 1
ATOM 783 N N . TYR A 1 103 ? 7.321 -2.142 5.617 1.00 71.81 103 TYR A N 1
ATOM 784 C CA . TYR A 1 103 ? 7.184 -0.907 4.877 1.00 71.81 103 TYR A CA 1
ATOM 785 C C . TYR A 1 103 ? 5.991 -1.025 3.935 1.00 71.81 103 TYR A C 1
ATOM 787 O O . TYR A 1 103 ? 5.815 -2.034 3.258 1.00 71.81 103 TYR A O 1
ATOM 795 N N . GLN A 1 104 ? 5.196 0.044 3.898 1.00 77.31 104 GLN A N 1
ATOM 796 C CA . GLN A 1 104 ? 4.237 0.329 2.830 1.00 77.31 104 GLN A CA 1
ATOM 797 C C . GLN A 1 104 ? 3.203 -0.787 2.579 1.00 77.31 104 GLN A C 1
ATOM 799 O O . GLN A 1 104 ? 3.263 -1.471 1.556 1.00 77.31 104 GLN A O 1
ATOM 804 N N . PRO A 1 105 ? 2.223 -0.966 3.484 1.00 87.94 105 PRO A N 1
ATOM 805 C CA . PRO A 1 105 ? 1.169 -1.948 3.271 1.00 87.94 105 PRO A CA 1
ATOM 806 C C . PRO A 1 105 ? 0.377 -1.646 2.000 1.00 87.94 105 PRO A C 1
ATOM 808 O O . PRO A 1 105 ? 0.028 -0.486 1.748 1.00 87.94 105 PRO A O 1
ATOM 811 N N . LEU A 1 106 ? 0.058 -2.695 1.244 1.00 92.12 106 LEU A N 1
ATOM 812 C CA . LEU A 1 106 ? -0.901 -2.653 0.144 1.00 92.12 106 LEU A CA 1
ATOM 813 C C . LEU A 1 106 ? -2.172 -3.380 0.575 1.00 92.12 106 LEU A C 1
ATOM 815 O O . LEU A 1 106 ? -2.102 -4.529 1.005 1.00 92.12 106 LEU A O 1
ATOM 819 N N . SER A 1 107 ? -3.322 -2.729 0.423 1.00 91.12 107 SER A N 1
ATOM 820 C CA . SER A 1 107 ? -4.625 -3.387 0.512 1.00 91.12 107 SER A CA 1
ATOM 821 C C . SER A 1 107 ? -5.136 -3.682 -0.894 1.00 91.12 107 SER A C 1
ATOM 823 O O . SER A 1 107 ? -5.031 -2.818 -1.764 1.00 91.12 107 SER A O 1
ATOM 825 N N . SER A 1 108 ? -5.607 -4.909 -1.114 1.00 90.25 108 SER A N 1
ATOM 826 C CA . SER A 1 108 ? -6.159 -5.355 -2.393 1.00 90.25 108 SER A CA 1
ATOM 827 C C . SER A 1 108 ? -7.083 -6.554 -2.185 1.00 90.25 108 SER A C 1
ATOM 829 O O . SER A 1 108 ? -6.678 -7.559 -1.589 1.00 90.25 108 SER A O 1
ATOM 831 N N . GLY A 1 109 ? -8.329 -6.452 -2.651 1.00 85.00 109 GLY A N 1
ATOM 832 C CA . GLY A 1 109 ? -9.331 -7.515 -2.557 1.00 85.00 109 GLY A CA 1
ATOM 833 C C . GLY A 1 109 ? -9.625 -7.942 -1.116 1.00 85.00 109 GLY A C 1
ATOM 834 O O . GLY A 1 109 ? -9.746 -9.137 -0.840 1.00 85.00 109 GLY A O 1
ATOM 835 N N . GLY A 1 110 ? -9.644 -6.989 -0.180 1.00 83.94 110 GLY A N 1
ATOM 836 C CA . GLY A 1 110 ? -9.842 -7.234 1.254 1.00 83.94 110 GLY A CA 1
ATOM 837 C C . GLY A 1 110 ? -8.707 -7.961 1.981 1.00 83.94 110 GLY A C 1
ATOM 838 O O . GLY A 1 110 ? -8.858 -8.365 3.142 1.00 83.94 110 GLY A O 1
ATOM 839 N N . LYS A 1 111 ? -7.554 -8.098 1.324 1.00 89.00 111 LYS A N 1
ATOM 840 C CA . LYS A 1 111 ? -6.307 -8.596 1.907 1.00 89.00 111 LYS A CA 1
ATOM 841 C C . LYS A 1 111 ? -5.337 -7.447 2.131 1.00 89.00 111 LYS A C 1
ATOM 843 O O . LYS A 1 111 ? -5.364 -6.452 1.409 1.00 89.00 111 LYS A O 1
ATOM 848 N N . GLN A 1 112 ? -4.440 -7.616 3.097 1.00 90.44 112 GLN A N 1
ATOM 849 C CA . GLN A 1 112 ? -3.259 -6.773 3.257 1.00 90.44 112 GLN A CA 1
ATOM 850 C C . GLN A 1 112 ? -1.999 -7.547 2.939 1.00 90.44 1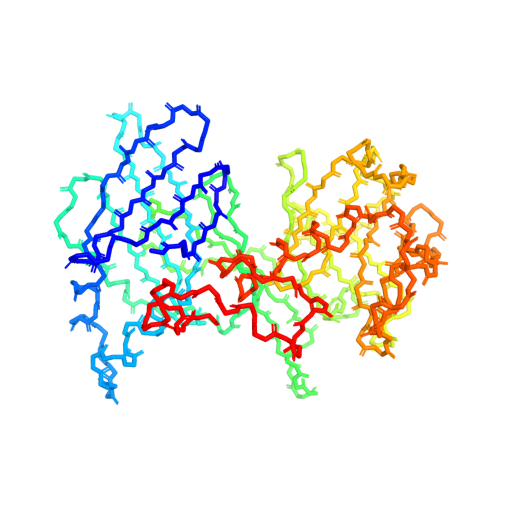12 GLN A C 1
ATOM 852 O O . GLN A 1 112 ? -1.813 -8.679 3.383 1.00 90.44 112 GLN A O 1
ATOM 857 N N . TYR A 1 113 ? -1.118 -6.888 2.202 1.00 92.69 113 TYR A N 1
ATOM 858 C CA . TYR A 1 113 ? 0.185 -7.388 1.825 1.00 92.69 113 TYR A CA 1
ATOM 859 C C . TYR A 1 113 ? 1.266 -6.495 2.410 1.00 92.69 113 TYR A C 1
ATOM 861 O O . TYR A 1 113 ? 1.175 -5.266 2.368 1.00 92.69 113 TYR A O 1
ATOM 869 N N . LEU A 1 114 ? 2.297 -7.134 2.950 1.00 91.31 114 LEU A N 1
ATOM 870 C CA . LEU A 1 114 ? 3.357 -6.475 3.693 1.00 91.31 114 LEU A CA 1
ATOM 871 C C . LEU A 1 114 ? 4.710 -6.948 3.214 1.00 91.31 114 LEU A C 1
ATOM 873 O O . LEU A 1 114 ? 4.965 -8.149 3.180 1.00 91.31 114 LEU A O 1
ATOM 877 N N . VAL A 1 115 ? 5.591 -6.001 2.919 1.00 90.38 115 VAL A N 1
ATOM 878 C CA . VAL A 1 115 ? 7.005 -6.288 2.709 1.00 90.38 115 VAL A CA 1
ATOM 879 C C . VAL A 1 115 ? 7.722 -6.172 4.044 1.00 90.38 115 VAL A C 1
ATOM 881 O O . VAL A 1 115 ? 7.739 -5.106 4.661 1.00 90.38 115 VAL A O 1
ATOM 884 N N . HIS A 1 116 ? 8.358 -7.262 4.454 1.00 87.44 116 HIS A N 1
ATOM 885 C CA . HIS A 1 116 ? 9.389 -7.257 5.476 1.00 87.44 116 HIS A CA 1
ATOM 886 C C . HIS A 1 116 ? 10.747 -7.353 4.785 1.00 87.44 116 HIS A C 1
ATOM 888 O O . HIS A 1 116 ? 11.089 -8.372 4.179 1.00 87.44 116 HIS A O 1
ATOM 894 N N . ASP A 1 117 ? 11.511 -6.270 4.857 1.00 75.75 117 ASP A N 1
ATOM 895 C CA . ASP A 1 117 ? 12.877 -6.231 4.363 1.00 75.75 117 ASP A CA 1
ATOM 896 C C . ASP A 1 117 ? 13.738 -5.426 5.329 1.00 75.75 117 ASP A C 1
ATOM 898 O O . ASP A 1 117 ? 13.343 -4.385 5.852 1.00 75.75 117 ASP A O 1
ATOM 902 N N . THR A 1 118 ? 14.921 -5.945 5.586 1.00 67.25 118 THR A N 1
ATOM 903 C CA . THR A 1 118 ? 15.887 -5.429 6.541 1.00 67.25 118 THR A CA 1
ATOM 904 C C . THR A 1 118 ? 17.028 -4.764 5.784 1.00 67.25 118 THR A C 1
ATOM 906 O O . THR A 1 118 ? 17.626 -5.348 4.879 1.00 67.25 118 THR A O 1
ATOM 909 N N . PHE A 1 119 ? 17.340 -3.528 6.171 1.00 60.19 119 PHE A N 1
ATOM 910 C CA . PHE A 1 119 ? 18.314 -2.675 5.486 1.00 60.19 119 PHE A CA 1
ATOM 911 C C . PHE A 1 119 ? 19.782 -3.070 5.744 1.00 60.19 119 PHE A C 1
ATOM 913 O O . PHE A 1 119 ? 20.662 -2.717 4.966 1.00 60.19 119 PHE A O 1
ATOM 920 N N . PHE A 1 120 ? 20.059 -3.793 6.833 1.00 59.66 120 PHE A N 1
ATOM 921 C CA . PHE A 1 120 ? 21.420 -4.025 7.328 1.00 59.66 120 PHE A CA 1
ATOM 922 C C . PHE A 1 120 ? 22.177 -5.122 6.560 1.00 59.66 120 PHE A C 1
ATOM 924 O O . PHE A 1 120 ? 21.570 -6.065 6.048 1.00 59.66 120 PHE A O 1
ATOM 931 N N . GLU A 1 121 ? 23.507 -5.005 6.489 1.00 53.97 121 GLU A N 1
ATOM 932 C CA . GLU A 1 121 ? 24.383 -5.946 5.767 1.00 53.97 121 GLU A CA 1
ATOM 933 C C . GLU A 1 121 ? 24.329 -7.372 6.332 1.00 53.97 121 GLU A C 1
ATOM 935 O O . GLU A 1 121 ? 24.318 -8.318 5.550 1.00 53.97 121 GLU A O 1
ATOM 940 N N . ASP A 1 122 ? 24.163 -7.517 7.651 1.00 56.75 122 ASP A N 1
ATOM 941 C CA . ASP A 1 122 ? 24.014 -8.812 8.344 1.00 56.75 122 ASP A CA 1
ATOM 942 C C . ASP A 1 122 ? 22.615 -9.422 8.218 1.00 56.75 122 ASP A C 1
ATOM 944 O O . ASP A 1 122 ? 22.278 -10.429 8.846 1.00 56.75 122 ASP A O 1
ATOM 948 N N . SER A 1 123 ? 21.743 -8.767 7.461 1.00 62.31 123 SER A N 1
ATOM 949 C CA . SER A 1 123 ? 20.361 -9.178 7.383 1.00 62.31 123 SER A CA 1
ATOM 950 C C . SER A 1 123 ? 20.154 -10.351 6.426 1.00 62.31 123 SER A C 1
ATOM 952 O O . SER A 1 123 ? 20.972 -10.564 5.526 1.00 62.31 123 SER A O 1
ATOM 954 N N . PRO A 1 124 ? 19.060 -11.121 6.586 1.00 66.00 124 PRO A N 1
ATOM 955 C CA . PRO A 1 124 ? 18.787 -12.254 5.718 1.00 66.00 124 PRO A CA 1
ATOM 956 C C . PRO A 1 124 ? 18.894 -11.850 4.244 1.00 66.00 124 PRO A C 1
ATOM 958 O O . PRO A 1 124 ? 18.375 -10.808 3.830 1.00 66.00 124 PRO A O 1
ATOM 961 N N . GLU A 1 125 ? 19.507 -12.702 3.417 1.00 83.75 125 GLU A N 1
ATOM 962 C CA . GLU A 1 125 ? 19.587 -12.497 1.961 1.00 83.75 125 GLU A CA 1
ATOM 963 C C . GLU A 1 125 ? 18.222 -12.626 1.257 1.00 83.75 125 GLU A C 1
ATOM 965 O O . GLU A 1 125 ? 18.148 -12.871 0.051 1.00 83.75 125 GLU A O 1
ATOM 970 N N . VAL A 1 126 ? 17.123 -12.503 1.996 1.00 88.69 126 VAL A N 1
ATOM 971 C CA . VAL A 1 126 ? 15.771 -12.780 1.542 1.00 88.69 126 VAL A CA 1
ATOM 972 C C . VAL A 1 126 ? 14.836 -11.701 2.065 1.00 88.69 126 VAL A C 1
ATOM 974 O O . VAL A 1 126 ? 14.737 -11.492 3.270 1.00 88.69 126 VAL A O 1
ATOM 977 N N . SER A 1 127 ? 14.123 -11.056 1.152 1.00 89.94 127 SER A N 1
ATOM 978 C CA . SER A 1 127 ? 12.997 -10.181 1.467 1.00 89.94 127 SER A CA 1
ATOM 979 C C . SER A 1 127 ? 11.726 -11.027 1.572 1.00 89.94 127 SER A C 1
ATOM 981 O O . SER A 1 127 ? 11.525 -11.964 0.794 1.00 89.94 127 SER A O 1
ATOM 983 N N . GLN A 1 128 ? 10.861 -10.732 2.533 1.00 92.31 128 GLN A N 1
ATOM 984 C CA . GLN A 1 128 ? 9.669 -11.529 2.820 1.00 92.31 128 GLN A CA 1
ATOM 985 C C . GLN A 1 128 ? 8.399 -10.744 2.507 1.00 92.31 128 GLN A C 1
ATOM 987 O O . GLN A 1 128 ? 8.322 -9.546 2.767 1.00 92.31 128 GLN A O 1
ATOM 992 N N . ILE A 1 129 ? 7.389 -11.433 1.975 1.00 94.00 129 ILE A N 1
ATOM 993 C CA . ILE A 1 129 ? 6.050 -10.875 1.782 1.00 94.00 129 ILE A CA 1
ATOM 994 C C . ILE A 1 129 ? 5.060 -11.658 2.632 1.00 94.00 129 ILE A C 1
ATOM 996 O O . ILE A 1 129 ? 4.917 -12.875 2.472 1.00 94.00 129 ILE A O 1
ATOM 1000 N N . PHE A 1 130 ? 4.366 -10.944 3.511 1.00 93.19 130 PHE A N 1
ATOM 1001 C CA . PHE A 1 130 ? 3.294 -11.476 4.340 1.00 93.19 130 PHE A CA 1
ATOM 1002 C C . PHE A 1 130 ? 1.931 -11.068 3.782 1.00 93.19 130 PHE A C 1
ATOM 1004 O O . PHE A 1 130 ? 1.787 -9.990 3.208 1.00 93.19 130 PHE A O 1
ATOM 1011 N N . GLN A 1 131 ? 0.942 -11.936 3.970 1.00 93.12 131 GLN A N 1
ATOM 1012 C CA . GLN A 1 131 ? -0.463 -11.692 3.672 1.00 93.12 131 GLN A CA 1
ATOM 1013 C C . GLN A 1 131 ? -1.285 -11.797 4.953 1.00 93.12 131 GLN A C 1
ATOM 1015 O O . GLN A 1 131 ? -1.058 -12.679 5.783 1.00 93.12 131 GLN A O 1
ATOM 1020 N N . MET A 1 132 ? -2.269 -10.920 5.069 1.00 90.62 132 MET A N 1
ATOM 1021 C CA . MET A 1 132 ? -3.285 -10.908 6.111 1.00 90.62 132 MET A CA 1
ATOM 1022 C C . MET A 1 132 ? -4.654 -10.714 5.471 1.00 90.62 132 MET A C 1
ATOM 1024 O O . MET A 1 132 ? -4.761 -10.103 4.406 1.00 90.62 132 MET A O 1
ATOM 1028 N N . GLU A 1 133 ? -5.702 -11.211 6.113 1.00 83.94 133 GLU A N 1
ATOM 1029 C CA . GLU A 1 133 ? -7.070 -11.071 5.614 1.00 83.94 133 GLU A CA 1
ATOM 1030 C C . GLU A 1 133 ? -7.899 -10.345 6.662 1.00 83.94 133 GLU A C 1
ATOM 1032 O O . GLU A 1 133 ? -7.906 -10.744 7.820 1.00 83.94 133 GLU A O 1
ATOM 1037 N N . ALA A 1 134 ? -8.603 -9.278 6.273 1.00 70.31 134 ALA A N 1
ATOM 1038 C CA . ALA A 1 134 ? -9.284 -8.412 7.238 1.00 70.31 134 ALA A CA 1
ATOM 1039 C C . ALA A 1 134 ? -10.358 -9.141 8.072 1.00 70.31 134 ALA A C 1
ATOM 1041 O O . ALA A 1 134 ? -10.684 -8.718 9.178 1.00 70.31 134 ALA A O 1
ATOM 1042 N N . HIS A 1 135 ? -10.904 -10.240 7.545 1.00 69.69 135 HIS A N 1
ATOM 1043 C CA . HIS A 1 135 ? -11.925 -11.052 8.204 1.00 69.69 135 HIS A CA 1
ATOM 1044 C C . HIS A 1 135 ? -11.354 -12.152 9.112 1.00 69.69 135 HIS A C 1
ATOM 1046 O O . HIS A 1 135 ? -12.110 -12.738 9.885 1.00 69.69 135 HIS A O 1
ATOM 1052 N N . LEU A 1 136 ? -10.051 -12.435 9.023 1.00 68.31 136 LEU A N 1
ATOM 1053 C CA . LEU A 1 136 ? -9.372 -13.435 9.837 1.00 68.31 136 LEU A CA 1
ATOM 1054 C C . LEU A 1 136 ? -8.526 -12.701 10.878 1.00 68.31 136 LEU A C 1
ATOM 1056 O O . LEU A 1 136 ? -7.654 -11.908 10.541 1.00 68.31 136 LEU A O 1
ATOM 1060 N N . GLN A 1 137 ? -8.749 -12.979 12.163 1.00 76.31 137 GLN A N 1
ATOM 1061 C CA . GLN A 1 137 ? -7.890 -12.466 13.245 1.00 76.31 137 GLN A CA 1
ATOM 1062 C C . GLN A 1 137 ? -6.541 -13.216 13.327 1.00 76.31 137 GLN A C 1
ATOM 1064 O O . GLN A 1 137 ? -5.788 -13.074 14.296 1.00 76.31 137 GLN A O 1
ATOM 1069 N N . ASP A 1 138 ? -6.237 -14.014 12.305 1.00 84.81 138 ASP A N 1
ATOM 1070 C CA . ASP A 1 138 ? -5.043 -14.835 12.195 1.00 84.81 138 ASP A CA 1
ATOM 1071 C C . ASP A 1 138 ? -3.782 -13.984 12.036 1.00 84.81 138 ASP A C 1
ATOM 1073 O O . ASP A 1 138 ? -3.796 -12.877 11.495 1.00 84.81 138 ASP A O 1
ATOM 1077 N N . ALA A 1 139 ? -2.664 -14.530 12.508 1.00 86.06 139 ALA A N 1
ATOM 1078 C CA . ALA A 1 139 ? -1.364 -13.892 12.372 1.00 86.06 139 ALA A CA 1
ATOM 1079 C C . ALA A 1 139 ? -0.929 -13.772 10.893 1.00 86.06 139 ALA A C 1
ATOM 1081 O O . ALA A 1 139 ? -1.350 -14.576 10.055 1.00 86.06 139 ALA A O 1
ATOM 1082 N N . PRO A 1 140 ? -0.033 -12.819 10.558 1.00 89.94 140 PRO A N 1
ATOM 1083 C CA . PRO A 1 140 ? 0.448 -12.629 9.195 1.00 89.94 140 PRO A CA 1
ATOM 1084 C C . PRO A 1 140 ? 1.071 -13.905 8.622 1.00 89.94 140 PRO A C 1
ATOM 1086 O O . PRO A 1 140 ? 2.012 -14.471 9.184 1.00 89.94 140 PRO A O 1
ATOM 1089 N N . LYS A 1 141 ? 0.582 -14.342 7.462 1.00 92.69 141 LYS A N 1
ATOM 1090 C CA . LYS A 1 141 ? 1.066 -15.541 6.775 1.00 92.69 141 LYS A CA 1
ATOM 1091 C C . LYS A 1 141 ? 2.176 -15.176 5.798 1.00 92.69 141 LYS A C 1
ATOM 1093 O O . LYS A 1 141 ? 1.953 -14.392 4.882 1.00 92.69 141 LYS A O 1
ATOM 1098 N N . LEU A 1 142 ? 3.355 -15.780 5.936 1.00 93.56 142 LEU A N 1
ATOM 1099 C CA . LEU A 1 142 ? 4.416 -15.661 4.932 1.00 93.56 142 LEU A CA 1
ATOM 1100 C C . LEU A 1 142 ? 3.967 -16.339 3.628 1.00 93.56 142 LEU A C 1
ATOM 1102 O O . LEU A 1 142 ? 3.705 -17.542 3.619 1.00 93.56 142 LEU A O 1
ATOM 1106 N N . ILE A 1 143 ? 3.896 -15.582 2.532 1.00 95.81 143 ILE A N 1
ATOM 1107 C CA . ILE A 1 143 ? 3.470 -16.096 1.219 1.00 95.81 143 ILE A CA 1
ATOM 1108 C C . ILE A 1 143 ? 4.600 -16.125 0.189 1.00 95.81 143 ILE A C 1
ATOM 1110 O O . ILE A 1 143 ? 4.579 -16.966 -0.706 1.00 95.81 143 ILE A O 1
ATOM 1114 N N . ALA A 1 144 ? 5.605 -15.256 0.316 1.00 95.06 144 ALA A N 1
ATOM 1115 C CA . ALA A 1 144 ? 6.763 -15.261 -0.569 1.00 95.06 144 ALA A CA 1
ATOM 1116 C C . ALA A 1 144 ? 8.050 -14.914 0.183 1.00 95.06 144 ALA A C 1
ATOM 1118 O O . ALA A 1 144 ? 8.068 -14.069 1.076 1.00 95.06 144 ALA A O 1
ATOM 1119 N N . ALA A 1 145 ? 9.133 -15.567 -0.224 1.00 93.94 145 ALA A N 1
ATOM 1120 C CA . ALA A 1 145 ? 10.484 -15.344 0.264 1.00 93.94 145 ALA A CA 1
ATOM 1121 C C . ALA A 1 145 ? 11.381 -15.138 -0.967 1.00 93.94 145 ALA A C 1
ATOM 1123 O O . ALA A 1 145 ? 11.583 -16.053 -1.770 1.00 93.94 145 ALA A O 1
ATOM 1124 N N . ILE A 1 146 ? 11.838 -13.906 -1.172 1.00 93.06 146 ILE A N 1
ATOM 1125 C CA . ILE A 1 146 ? 12.483 -13.442 -2.399 1.00 93.06 146 ILE A CA 1
ATOM 1126 C C . ILE A 1 146 ? 13.971 -13.238 -2.126 1.00 93.06 146 ILE A C 1
ATOM 1128 O O . ILE A 1 146 ? 14.326 -12.333 -1.376 1.00 93.06 146 ILE A O 1
ATOM 1132 N N . PRO A 1 147 ? 14.867 -14.041 -2.721 1.00 91.50 147 PRO A N 1
ATOM 1133 C CA . PRO A 1 147 ? 16.296 -13.808 -2.584 1.00 91.50 147 PRO A CA 1
ATOM 1134 C C . PRO A 1 147 ? 16.678 -12.421 -3.115 1.00 91.50 147 PRO A C 1
ATOM 1136 O O . PRO A 1 147 ? 16.339 -12.088 -4.252 1.00 91.50 147 PRO A O 1
ATOM 1139 N N . LYS A 1 148 ? 17.461 -11.650 -2.356 1.00 88.12 148 LYS A N 1
ATOM 1140 C CA . LYS A 1 148 ? 17.905 -10.291 -2.721 1.00 88.12 148 LYS A CA 1
ATOM 1141 C C . LYS A 1 148 ? 18.715 -10.252 -4.022 1.00 88.12 148 LYS A C 1
ATOM 1143 O O . LYS A 1 148 ? 18.719 -9.246 -4.719 1.00 88.12 148 LYS A O 1
ATOM 1148 N N . LYS A 1 149 ? 19.349 -11.372 -4.399 1.00 87.44 149 LYS A N 1
ATOM 1149 C CA . LYS A 1 149 ? 20.017 -11.562 -5.705 1.00 87.44 149 LYS A CA 1
ATOM 1150 C C . LYS A 1 149 ? 19.059 -11.654 -6.901 1.00 87.44 149 LYS A C 1
ATOM 1152 O O . LYS A 1 149 ? 19.502 -11.610 -8.042 1.00 87.44 149 LYS A O 1
ATOM 1157 N N . LYS A 1 150 ? 17.772 -11.912 -6.650 1.00 90.56 150 LYS A N 1
ATOM 1158 C CA . LYS A 1 150 ? 16.713 -11.965 -7.668 1.00 90.56 150 LYS A CA 1
ATOM 1159 C C . LYS A 1 150 ? 15.969 -10.641 -7.744 1.00 90.56 150 LYS A C 1
ATOM 1161 O O . LYS A 1 150 ? 15.675 -10.194 -8.845 1.00 90.56 150 LYS A O 1
ATOM 1166 N N . LEU A 1 151 ? 15.682 -10.046 -6.589 1.00 91.88 151 LEU A N 1
ATOM 1167 C CA . LEU A 1 151 ? 15.053 -8.740 -6.482 1.00 91.88 151 LEU A CA 1
ATOM 1168 C C . LEU A 1 151 ? 15.524 -8.073 -5.188 1.00 91.88 151 LEU A C 1
ATOM 1170 O O . LEU A 1 151 ? 15.268 -8.575 -4.096 1.00 91.88 151 LEU A O 1
ATOM 1174 N N . ALA A 1 152 ? 16.253 -6.978 -5.329 1.00 87.94 152 ALA A N 1
ATOM 1175 C CA . ALA A 1 152 ? 16.837 -6.210 -4.248 1.00 87.94 152 ALA A CA 1
ATOM 1176 C C . ALA A 1 152 ? 15.890 -5.104 -3.761 1.00 87.94 152 ALA A C 1
ATOM 1178 O O . ALA A 1 152 ? 15.090 -4.556 -4.525 1.00 87.94 152 ALA A O 1
ATOM 1179 N N . TYR A 1 153 ? 16.053 -4.763 -2.483 1.00 81.19 153 TYR A N 1
ATOM 1180 C CA . TYR A 1 153 ? 15.457 -3.608 -1.813 1.00 81.19 153 TYR A CA 1
ATOM 1181 C C . TYR A 1 153 ? 15.712 -2.288 -2.577 1.00 81.19 153 TYR A C 1
ATOM 1183 O O . TYR A 1 153 ? 16.763 -2.170 -3.212 1.00 81.19 153 TYR A O 1
ATOM 1191 N N . PRO A 1 154 ? 14.849 -1.259 -2.432 1.00 85.31 154 PRO A N 1
ATOM 1192 C CA . PRO A 1 154 ? 13.520 -1.300 -1.810 1.00 85.3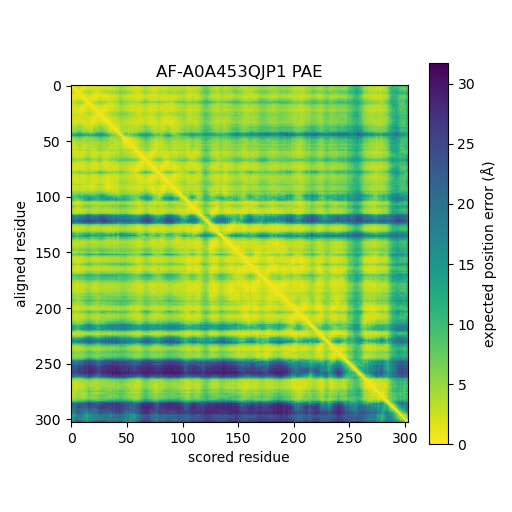1 154 PRO A CA 1
ATOM 1193 C C . PRO A 1 154 ? 12.492 -2.063 -2.637 1.00 85.31 154 PRO A C 1
ATOM 1195 O O . PRO A 1 154 ? 12.484 -1.959 -3.861 1.00 85.31 154 PRO A O 1
ATOM 1198 N N . LEU A 1 155 ? 11.631 -2.825 -1.950 1.00 90.88 155 LEU A N 1
ATOM 1199 C CA . LEU A 1 155 ? 10.493 -3.502 -2.568 1.00 90.88 155 LEU A CA 1
ATOM 1200 C C . LEU A 1 155 ? 9.204 -2.721 -2.325 1.00 90.88 155 LEU A C 1
ATOM 1202 O O . LEU A 1 155 ? 8.926 -2.298 -1.203 1.00 90.88 155 LEU A O 1
ATOM 1206 N N . TYR A 1 156 ? 8.402 -2.600 -3.375 1.00 92.62 156 TYR A N 1
ATOM 1207 C CA . TYR A 1 156 ? 7.139 -1.877 -3.381 1.00 92.62 156 TYR A CA 1
ATOM 1208 C C . TYR A 1 156 ? 6.028 -2.777 -3.899 1.00 92.62 156 TYR A C 1
ATOM 1210 O O . TYR A 1 156 ? 6.206 -3.476 -4.896 1.00 92.62 156 TYR A O 1
ATOM 1218 N N . LEU A 1 157 ? 4.876 -2.729 -3.241 1.00 95.06 157 LEU A N 1
ATOM 1219 C CA . LEU A 1 157 ? 3.680 -3.451 -3.654 1.00 95.06 157 LEU A CA 1
ATOM 1220 C C . LEU A 1 157 ? 2.711 -2.486 -4.326 1.00 95.06 157 LEU A C 1
ATOM 1222 O O . LEU A 1 157 ? 2.458 -1.398 -3.809 1.00 95.06 157 LEU A O 1
ATOM 1226 N N . VAL A 1 158 ? 2.162 -2.894 -5.466 1.00 95.44 158 VAL A N 1
ATOM 1227 C CA . VAL A 1 158 ? 1.162 -2.116 -6.200 1.00 95.44 158 VAL A CA 1
ATOM 1228 C C . VAL A 1 158 ? 0.107 -3.037 -6.792 1.00 95.44 158 VAL A C 1
ATOM 1230 O O . VAL A 1 158 ? 0.437 -4.086 -7.337 1.00 95.44 158 VAL A O 1
ATOM 1233 N N . GLU A 1 159 ? -1.158 -2.646 -6.696 1.00 95.06 159 GLU A N 1
ATOM 1234 C CA . GLU A 1 159 ? -2.230 -3.278 -7.463 1.00 95.06 159 GLU A CA 1
ATOM 1235 C C . GLU A 1 159 ? -2.305 -2.639 -8.852 1.00 95.06 159 GLU A C 1
ATOM 1237 O O . GLU A 1 159 ? -2.321 -1.414 -8.971 1.00 95.06 159 GLU A O 1
ATOM 1242 N N . CYS A 1 160 ? -2.343 -3.458 -9.900 1.00 95.25 160 CYS A N 1
ATOM 1243 C CA . CYS A 1 160 ? -2.461 -3.020 -11.286 1.00 95.25 160 CYS A CA 1
ATOM 1244 C C . CYS A 1 160 ? -3.324 -4.040 -12.043 1.00 95.25 160 CYS A C 1
ATOM 1246 O O . CYS A 1 160 ? -2.961 -5.210 -12.126 1.00 95.25 160 CYS A O 1
ATOM 1248 N N . ASP A 1 161 ? -4.488 -3.603 -12.535 1.00 91.69 161 ASP A N 1
ATOM 1249 C CA . ASP A 1 161 ? -5.487 -4.438 -13.227 1.00 91.69 161 ASP A CA 1
ATOM 1250 C C . ASP A 1 161 ? -5.844 -5.737 -12.465 1.00 91.69 161 ASP A C 1
ATOM 1252 O O . ASP A 1 161 ? -5.858 -6.830 -13.027 1.00 91.69 161 ASP A O 1
ATOM 1256 N N . SER A 1 162 ? -6.116 -5.607 -11.159 1.00 89.44 162 SER A N 1
ATOM 1257 C CA . SER A 1 162 ? -6.436 -6.710 -10.230 1.00 89.44 162 SER A CA 1
ATOM 1258 C C . SER A 1 162 ? -5.308 -7.726 -9.988 1.00 89.44 162 SER A C 1
ATOM 1260 O O . SER A 1 162 ? -5.516 -8.725 -9.297 1.00 89.44 162 SER A O 1
ATOM 1262 N N . GLU A 1 163 ? -4.098 -7.478 -10.495 1.00 94.00 163 GLU A N 1
ATOM 1263 C CA . GLU A 1 163 ? -2.892 -8.212 -10.115 1.00 94.00 163 GLU A CA 1
ATOM 1264 C C . GLU A 1 163 ? -2.069 -7.408 -9.100 1.00 94.00 163 GLU A C 1
ATOM 1266 O O . GLU A 1 163 ? -1.847 -6.205 -9.256 1.00 94.00 163 GLU A O 1
ATOM 1271 N N . VAL A 1 164 ? -1.540 -8.083 -8.076 1.00 96.56 164 VAL A N 1
ATOM 1272 C CA . VAL A 1 164 ? -0.523 -7.488 -7.199 1.00 96.56 164 VAL A CA 1
ATOM 1273 C C . VAL A 1 164 ? 0.850 -7.674 -7.835 1.00 96.56 164 VAL A C 1
ATOM 1275 O O . VAL A 1 164 ? 1.307 -8.800 -8.062 1.00 96.56 164 VAL A O 1
ATOM 1278 N N . LEU A 1 165 ? 1.524 -6.560 -8.094 1.00 97.50 165 LEU A N 1
ATOM 1279 C CA . LEU A 1 165 ? 2.881 -6.504 -8.612 1.00 97.50 165 LEU A CA 1
ATOM 1280 C C . LEU A 1 165 ? 3.860 -6.093 -7.508 1.00 97.50 165 LEU A C 1
ATOM 1282 O O . LEU A 1 165 ? 3.538 -5.316 -6.608 1.00 97.50 165 LEU A O 1
ATOM 1286 N N . VAL A 1 166 ? 5.080 -6.612 -7.609 1.00 96.62 166 VAL A N 1
ATOM 1287 C CA . VAL A 1 166 ? 6.212 -6.299 -6.738 1.00 96.62 166 VAL A CA 1
ATOM 1288 C C . VAL A 1 166 ? 7.269 -5.592 -7.572 1.00 96.62 166 VAL A C 1
ATOM 1290 O O . VAL A 1 166 ? 7.807 -6.173 -8.517 1.00 96.62 166 VAL A O 1
ATOM 1293 N N . VAL A 1 167 ? 7.560 -4.342 -7.231 1.00 95.38 167 VAL A N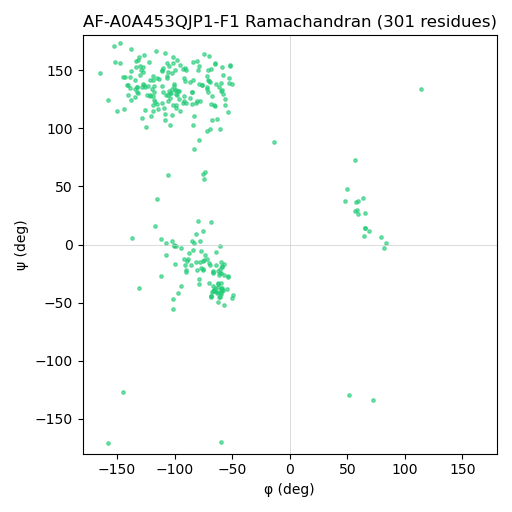 1
ATOM 1294 C CA . VAL A 1 167 ? 8.615 -3.539 -7.856 1.00 95.38 167 VAL A CA 1
ATOM 1295 C C . VAL A 1 167 ? 9.842 -3.567 -6.960 1.00 95.38 167 VAL A C 1
ATOM 1297 O O . VAL A 1 167 ? 9.725 -3.349 -5.760 1.00 95.38 167 VAL A O 1
ATOM 1300 N N . GLY A 1 168 ? 11.015 -3.805 -7.532 1.00 92.69 168 GLY A N 1
ATOM 1301 C CA . GLY A 1 168 ? 12.291 -3.713 -6.828 1.00 92.69 168 GLY A CA 1
ATOM 1302 C C . GLY A 1 168 ? 13.443 -3.504 -7.798 1.00 92.69 168 GLY A C 1
ATOM 1303 O O . GLY A 1 168 ? 13.227 -3.288 -8.992 1.00 92.69 168 GLY A O 1
ATOM 1304 N N . HIS A 1 169 ? 14.675 -3.587 -7.308 1.00 90.75 169 HIS A N 1
ATOM 1305 C CA . HIS A 1 169 ? 15.867 -3.431 -8.141 1.00 90.75 169 HIS A CA 1
AT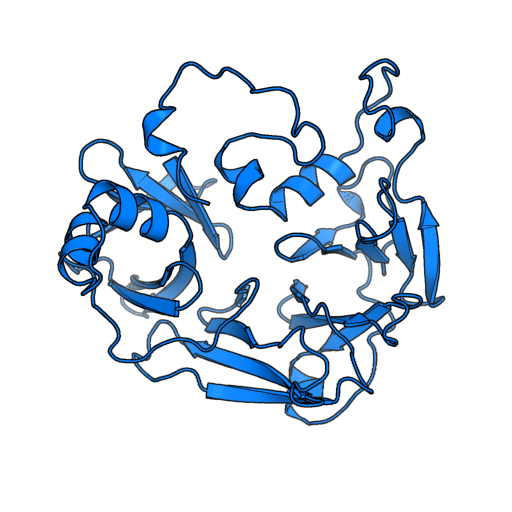OM 1306 C C . HIS A 1 169 ? 16.479 -4.782 -8.513 1.00 90.75 169 HIS A C 1
ATOM 1308 O O . HIS A 1 169 ? 16.401 -5.743 -7.757 1.00 90.75 169 HIS A O 1
ATOM 1314 N N . LYS A 1 170 ? 17.123 -4.882 -9.676 1.00 89.75 170 LYS A N 1
ATOM 1315 C CA . LYS A 1 170 ? 17.888 -6.084 -10.058 1.00 89.75 170 LYS A CA 1
ATOM 1316 C C . LYS A 1 170 ? 19.220 -6.176 -9.312 1.00 89.75 170 LYS A C 1
ATOM 1318 O O . LYS A 1 170 ? 19.797 -7.254 -9.207 1.00 89.75 170 LYS A O 1
ATOM 1323 N N . ASP A 1 171 ? 19.706 -5.045 -8.814 1.00 84.38 171 ASP A N 1
ATOM 1324 C CA . ASP A 1 171 ? 21.035 -4.883 -8.244 1.00 84.38 171 ASP A CA 1
ATOM 1325 C C . ASP A 1 171 ? 21.038 -3.849 -7.106 1.00 84.38 171 ASP A C 1
ATOM 1327 O O . ASP A 1 171 ? 20.200 -2.948 -7.055 1.00 84.38 171 ASP A O 1
ATOM 1331 N N . ARG A 1 172 ? 22.020 -3.955 -6.201 1.00 80.19 172 ARG A N 1
ATOM 1332 C CA . ARG A 1 172 ? 22.197 -3.019 -5.073 1.00 80.19 172 ARG A CA 1
ATOM 1333 C C . ARG A 1 172 ? 22.708 -1.635 -5.493 1.00 80.19 172 ARG A C 1
ATOM 1335 O O . ARG A 1 172 ? 22.682 -0.712 -4.685 1.00 80.19 172 ARG A O 1
ATOM 1342 N N . SER A 1 173 ? 23.176 -1.482 -6.730 1.00 81.94 173 SER A N 1
ATOM 1343 C CA . SER A 1 173 ? 23.598 -0.190 -7.284 1.00 81.94 173 SER A CA 1
ATOM 1344 C C . SER A 1 173 ? 22.413 0.624 -7.816 1.00 81.94 173 SER A C 1
ATOM 1346 O O . SER A 1 173 ? 22.607 1.741 -8.294 1.00 81.94 173 SER A O 1
ATOM 1348 N N . PHE A 1 174 ? 21.190 0.092 -7.693 1.00 82.38 174 PHE A N 1
ATOM 1349 C CA . PHE A 1 174 ? 19.937 0.699 -8.127 1.00 82.38 174 PHE A CA 1
ATOM 1350 C C . PHE A 1 174 ? 19.890 1.006 -9.634 1.00 82.38 174 PHE A C 1
ATOM 1352 O O . PHE A 1 174 ? 19.155 1.898 -10.058 1.00 82.38 174 PHE A O 1
ATOM 1359 N N . THR A 1 175 ? 20.655 0.273 -10.453 1.00 85.69 175 THR A N 1
ATOM 1360 C CA . THR A 1 175 ? 20.814 0.595 -11.883 1.00 85.69 175 THR A CA 1
ATOM 1361 C C . THR A 1 175 ? 19.635 0.155 -12.735 1.00 85.69 175 THR A C 1
ATOM 1363 O O . THR A 1 175 ? 19.266 0.857 -13.675 1.00 85.69 175 THR A O 1
ATOM 1366 N N . HIS A 1 176 ? 18.992 -0.962 -12.396 1.00 90.12 176 HIS A N 1
ATOM 1367 C CA . HIS A 1 176 ? 17.833 -1.455 -13.131 1.00 90.12 176 HIS A CA 1
ATOM 1368 C C . HIS A 1 176 ? 16.699 -1.832 -12.185 1.00 90.12 176 HIS A C 1
ATOM 1370 O O . HIS A 1 176 ? 16.915 -2.511 -11.181 1.00 90.12 176 HIS A O 1
ATOM 1376 N N . LEU A 1 177 ? 15.478 -1.427 -12.533 1.00 92.75 177 LEU A N 1
ATOM 1377 C CA . LEU A 1 177 ? 14.271 -1.912 -11.874 1.00 92.75 177 LEU A CA 1
ATOM 1378 C C . LEU A 1 177 ? 13.814 -3.241 -12.488 1.00 92.75 177 LEU A C 1
ATOM 1380 O O . LEU A 1 177 ? 14.123 -3.587 -13.632 1.00 92.75 177 LEU A O 1
ATOM 1384 N N . ALA A 1 178 ? 13.053 -3.992 -11.708 1.00 94.88 178 ALA A N 1
ATOM 1385 C CA . ALA A 1 178 ? 12.291 -5.140 -12.158 1.00 94.88 178 ALA A CA 1
ATOM 1386 C C . ALA A 1 178 ? 10.917 -5.129 -11.492 1.00 94.88 178 ALA A C 1
ATOM 1388 O O . ALA A 1 178 ? 10.768 -4.756 -10.328 1.00 94.88 178 ALA A O 1
ATOM 1389 N N . VAL A 1 179 ? 9.919 -5.560 -12.255 1.00 96.75 179 VAL A N 1
ATOM 1390 C CA . VAL A 1 179 ? 8.544 -5.729 -11.791 1.00 96.75 179 VAL A CA 1
ATOM 1391 C C . VAL A 1 179 ? 8.199 -7.200 -11.931 1.00 96.75 179 VAL A C 1
ATOM 1393 O O . VAL A 1 179 ? 8.451 -7.792 -12.976 1.00 96.75 179 VAL A O 1
ATOM 1396 N N . HIS A 1 180 ? 7.644 -7.802 -10.890 1.00 97.44 180 HIS A N 1
ATOM 1397 C CA . HIS A 1 180 ? 7.242 -9.205 -10.868 1.00 97.44 180 HIS A CA 1
ATOM 1398 C C . HIS A 1 180 ? 5.792 -9.329 -10.417 1.00 97.44 180 HIS A C 1
ATOM 1400 O O . HIS A 1 180 ? 5.339 -8.559 -9.575 1.00 97.44 180 HIS A O 1
ATOM 1406 N N . ARG A 1 181 ? 5.071 -10.333 -10.918 1.00 97.56 181 ARG A N 1
ATOM 1407 C CA . ARG A 1 181 ? 3.770 -10.700 -10.351 1.00 97.56 181 ARG A CA 1
ATOM 1408 C C . ARG A 1 181 ? 3.967 -11.371 -9.000 1.00 97.56 181 ARG A C 1
ATOM 1410 O O . ARG A 1 181 ? 4.805 -12.266 -8.870 1.00 97.56 181 ARG A O 1
ATOM 1417 N N . LEU A 1 182 ? 3.165 -11.002 -8.005 1.00 97.31 182 LEU A N 1
ATOM 1418 C CA . LEU A 1 182 ? 3.206 -11.655 -6.699 1.00 97.31 182 LEU A CA 1
ATOM 1419 C C . LEU A 1 182 ? 2.891 -13.156 -6.808 1.00 97.31 182 LEU A C 1
ATOM 1421 O O . LEU A 1 182 ? 3.560 -13.964 -6.172 1.00 97.31 182 LEU A O 1
ATOM 1425 N N . SER A 1 183 ? 1.940 -13.547 -7.662 1.00 96.69 183 SER A N 1
ATOM 1426 C CA . SER A 1 183 ? 1.575 -14.952 -7.914 1.00 96.69 183 SER A CA 1
ATOM 1427 C C . SER A 1 183 ? 2.750 -15.803 -8.421 1.00 96.69 183 SER A C 1
ATOM 1429 O O . SER A 1 183 ? 2.925 -16.954 -8.005 1.00 96.69 183 SER A O 1
ATOM 1431 N N . ASP A 1 184 ? 3.604 -15.221 -9.265 1.00 97.56 184 ASP A N 1
ATOM 1432 C CA . ASP A 1 184 ? 4.827 -15.862 -9.742 1.00 97.56 184 ASP A CA 1
ATOM 1433 C C . ASP A 1 184 ? 5.845 -16.023 -8.614 1.00 97.56 184 ASP A C 1
ATOM 1435 O O . ASP A 1 184 ? 6.396 -17.111 -8.440 1.00 97.56 184 ASP A O 1
ATOM 1439 N N . LEU A 1 185 ? 6.036 -14.988 -7.794 1.00 97.06 185 LEU A N 1
ATOM 1440 C CA . LEU A 1 185 ? 6.967 -15.017 -6.663 1.00 97.06 185 LEU A CA 1
ATOM 1441 C C . LEU A 1 185 ? 6.549 -16.019 -5.579 1.00 97.06 185 LEU A C 1
ATOM 1443 O O . LEU A 1 185 ? 7.404 -16.742 -5.065 1.00 97.06 185 LEU A O 1
ATOM 1447 N N . VAL A 1 186 ? 5.249 -16.124 -5.280 1.00 96.88 186 VAL A N 1
ATOM 1448 C CA . VAL A 1 186 ? 4.679 -17.164 -4.399 1.00 96.88 186 VAL A CA 1
ATOM 1449 C C . VAL A 1 186 ? 5.006 -18.560 -4.939 1.00 96.88 186 VAL A C 1
ATOM 1451 O O . VAL A 1 186 ? 5.394 -19.454 -4.190 1.00 96.88 186 VAL A O 1
ATOM 1454 N N . SER A 1 187 ? 4.954 -18.724 -6.262 1.00 96.75 187 SER A N 1
ATOM 1455 C CA . SER A 1 187 ? 5.309 -19.966 -6.962 1.00 96.75 187 SER A CA 1
ATOM 1456 C C . SER A 1 187 ? 6.820 -20.138 -7.188 1.00 96.75 187 SER A C 1
ATOM 1458 O O . SER A 1 187 ? 7.234 -21.036 -7.921 1.00 96.75 187 SER A O 1
ATOM 1460 N N . ARG A 1 188 ? 7.663 -19.278 -6.595 1.00 95.12 188 ARG A N 1
ATOM 1461 C CA . ARG A 1 188 ? 9.131 -19.246 -6.765 1.00 95.12 188 ARG A CA 1
ATOM 1462 C C . ARG A 1 188 ? 9.593 -19.090 -8.221 1.00 95.12 188 ARG A C 1
ATOM 1464 O O . ARG A 1 188 ? 10.688 -19.521 -8.588 1.00 95.12 188 ARG A O 1
ATOM 1471 N N . ARG A 1 189 ? 8.777 -18.443 -9.053 1.00 96.56 189 ARG A N 1
ATOM 1472 C CA . ARG A 1 189 ? 9.103 -18.058 -10.429 1.00 96.56 189 ARG A CA 1
ATOM 1473 C C . ARG A 1 189 ? 9.517 -16.591 -10.453 1.00 96.56 189 ARG A C 1
ATOM 1475 O O . ARG A 1 189 ? 8.746 -15.705 -10.112 1.00 96.56 189 ARG A O 1
ATOM 1482 N N . TYR A 1 190 ? 10.744 -16.327 -10.889 1.00 94.62 190 TYR A N 1
ATOM 1483 C CA . TYR A 1 190 ? 11.321 -14.978 -10.920 1.00 94.62 190 TYR A CA 1
ATOM 1484 C C . TYR A 1 190 ? 11.364 -14.446 -12.353 1.00 94.62 190 TYR A C 1
ATOM 1486 O O . TYR A 1 190 ? 12.436 -14.180 -12.893 1.00 94.62 190 TYR A O 1
ATOM 1494 N N . VAL A 1 191 ? 10.196 -14.339 -12.990 1.00 94.25 191 VAL A N 1
ATOM 1495 C CA . VAL A 1 191 ? 10.065 -13.828 -14.362 1.00 94.25 191 VAL A CA 1
ATOM 1496 C C . VAL A 1 191 ? 9.646 -12.357 -14.301 1.00 94.25 191 VAL A C 1
ATOM 1498 O O . VAL A 1 191 ? 8.584 -12.076 -13.745 1.00 94.25 191 VAL A O 1
ATOM 1501 N N . PRO A 1 192 ? 10.463 -11.408 -14.795 1.00 94.81 192 PRO A N 1
ATOM 1502 C CA . PRO A 1 192 ? 10.073 -10.005 -14.827 1.00 94.81 192 PRO A CA 1
ATOM 1503 C C . PRO A 1 192 ? 8.955 -9.762 -15.842 1.00 94.81 192 PRO A C 1
ATOM 1505 O O . PRO A 1 192 ? 8.984 -10.283 -16.960 1.00 94.81 192 PRO A O 1
ATOM 1508 N N . VAL A 1 193 ? 8.005 -8.916 -15.465 1.00 95.00 193 VAL A N 1
ATOM 1509 C CA . VAL A 1 193 ? 6.992 -8.356 -16.354 1.00 95.00 193 VAL A CA 1
ATOM 1510 C C . VAL A 1 193 ? 7.685 -7.423 -17.347 1.00 95.00 193 VAL A C 1
ATOM 1512 O O . VAL A 1 193 ? 8.447 -6.540 -16.955 1.00 95.00 193 VAL A O 1
ATOM 1515 N N . LYS A 1 194 ? 7.436 -7.638 -18.643 1.00 91.56 194 LYS A N 1
ATOM 1516 C CA . LYS A 1 194 ? 8.015 -6.824 -19.729 1.00 91.56 194 LYS A CA 1
ATOM 1517 C C . LYS A 1 194 ? 7.143 -5.633 -20.125 1.00 91.56 194 LYS A C 1
ATOM 1519 O O . LYS A 1 194 ? 7.649 -4.714 -20.757 1.00 91.56 194 LYS A O 1
ATOM 1524 N N . GLY A 1 195 ? 5.867 -5.661 -19.753 1.00 91.94 195 GLY A N 1
ATOM 1525 C CA . GLY A 1 195 ? 4.907 -4.601 -20.017 1.00 91.94 195 GLY A CA 1
ATOM 1526 C C . GLY A 1 195 ? 3.657 -4.749 -19.151 1.00 91.94 195 GLY A C 1
ATOM 1527 O O . GLY A 1 195 ? 3.261 -5.860 -18.802 1.00 91.94 195 GLY A O 1
ATOM 1528 N N . ILE A 1 196 ? 3.084 -3.609 -18.799 1.00 94.56 196 ILE A N 1
ATOM 1529 C CA . ILE A 1 196 ? 1.832 -3.382 -18.077 1.00 94.56 196 ILE A CA 1
ATOM 1530 C C . ILE A 1 196 ? 0.811 -2.622 -18.954 1.00 94.56 196 ILE A C 1
ATOM 1532 O O . ILE A 1 196 ? -0.156 -2.067 -18.446 1.00 94.56 196 ILE A O 1
ATOM 1536 N N . GLY A 1 197 ? 1.022 -2.568 -20.271 1.00 93.19 197 GLY A N 1
ATOM 1537 C CA . GLY A 1 197 ? 0.149 -1.915 -21.238 1.00 93.19 197 GLY A CA 1
ATOM 1538 C C . GLY A 1 197 ? 0.211 -0.392 -21.154 1.00 93.19 197 GLY A C 1
ATOM 1539 O O . GLY A 1 197 ? 1.275 0.217 -21.064 1.00 93.19 197 GLY A O 1
ATOM 1540 N N . ASP A 1 198 ? -0.953 0.255 -21.154 1.00 93.44 198 ASP A N 1
ATOM 1541 C CA . ASP A 1 198 ? -1.065 1.713 -21.079 1.00 93.44 198 ASP A CA 1
ATOM 1542 C C . ASP A 1 198 ? -0.893 2.261 -19.654 1.00 93.44 198 ASP A C 1
ATOM 1544 O O . ASP A 1 198 ? -1.327 3.378 -19.377 1.00 93.44 198 ASP A O 1
ATOM 1548 N N . LYS A 1 199 ? -0.285 1.501 -18.741 1.00 95.38 199 LYS A N 1
ATOM 1549 C CA . LYS A 1 199 ? -0.150 1.855 -17.327 1.00 95.38 199 LYS A CA 1
ATOM 1550 C C . LYS A 1 199 ? 1.238 2.383 -16.992 1.00 95.38 199 LYS A C 1
ATOM 1552 O O . LYS A 1 199 ? 2.229 2.074 -17.652 1.00 95.38 199 LYS A O 1
ATOM 1557 N N . VAL A 1 200 ? 1.295 3.164 -15.921 1.00 95.12 200 VAL A N 1
ATOM 1558 C CA . VAL A 1 200 ? 2.524 3.671 -15.314 1.00 95.12 200 VAL A CA 1
ATOM 1559 C C . VAL A 1 200 ? 2.453 3.440 -13.810 1.00 95.12 200 VAL A C 1
ATOM 1561 O O . VAL A 1 200 ? 1.452 3.776 -13.175 1.00 95.12 200 VAL A O 1
ATOM 1564 N N . ILE A 1 201 ? 3.514 2.876 -13.237 1.00 96.00 201 ILE A N 1
ATOM 1565 C CA . ILE A 1 201 ? 3.636 2.672 -11.792 1.00 96.00 201 ILE A CA 1
ATOM 1566 C C . ILE A 1 201 ? 4.435 3.825 -11.191 1.00 96.00 201 ILE A C 1
ATOM 1568 O O . ILE A 1 201 ? 5.570 4.068 -11.581 1.00 96.00 201 ILE A O 1
ATOM 1572 N N . PHE A 1 202 ? 3.880 4.508 -10.202 1.00 93.81 202 PHE A N 1
ATOM 1573 C CA . PHE A 1 202 ? 4.564 5.527 -9.417 1.00 93.81 202 PHE A CA 1
ATOM 1574 C C . PHE A 1 202 ? 5.064 4.910 -8.120 1.00 93.81 202 PHE A C 1
ATOM 1576 O O . PHE A 1 202 ? 4.283 4.300 -7.394 1.00 93.81 202 PHE A O 1
ATOM 1583 N N . VAL A 1 203 ? 6.345 5.093 -7.803 1.00 91.00 203 VAL A N 1
ATOM 1584 C CA . VAL A 1 203 ? 6.996 4.469 -6.644 1.00 91.00 203 VAL A CA 1
ATOM 1585 C C . VAL A 1 203 ? 7.508 5.532 -5.669 1.00 91.00 203 VAL A C 1
ATOM 1587 O O . VAL A 1 203 ? 8.425 6.283 -5.996 1.00 91.00 203 VAL A O 1
ATOM 1590 N N . GLY A 1 204 ? 6.932 5.578 -4.461 1.00 84.75 204 GLY A N 1
ATOM 1591 C CA . GLY A 1 204 ? 7.289 6.521 -3.393 1.00 84.75 204 GLY A CA 1
ATOM 1592 C C . GLY A 1 204 ? 7.188 5.905 -1.990 1.00 84.75 204 GLY A C 1
ATOM 1593 O O . GLY A 1 204 ? 7.785 4.870 -1.718 1.00 84.75 204 GLY A O 1
ATOM 1594 N N . GLY A 1 205 ? 6.447 6.538 -1.072 1.00 79.94 205 GLY A N 1
ATOM 1595 C CA . GLY A 1 205 ? 6.129 5.975 0.257 1.00 79.94 205 GLY A CA 1
ATOM 1596 C C . GLY A 1 205 ? 5.078 4.849 0.234 1.00 79.94 205 GLY A C 1
ATOM 1597 O O . GLY A 1 205 ? 4.889 4.153 1.224 1.00 79.94 205 GLY A O 1
ATOM 1598 N N . ARG A 1 206 ? 4.389 4.697 -0.892 1.00 86.31 206 ARG A N 1
ATOM 1599 C CA . ARG A 1 206 ? 3.610 3.554 -1.374 1.00 86.31 206 ARG A CA 1
ATOM 1600 C C . ARG A 1 206 ? 3.727 3.556 -2.899 1.00 86.31 206 ARG A C 1
ATOM 1602 O O . ARG A 1 206 ? 4.279 4.511 -3.458 1.00 86.31 206 ARG A O 1
ATOM 1609 N N . ALA A 1 207 ? 3.211 2.539 -3.575 1.00 92.44 207 ALA A N 1
ATOM 1610 C CA . ALA A 1 207 ? 3.146 2.542 -5.031 1.00 92.44 207 ALA A CA 1
ATOM 1611 C C . ALA A 1 207 ? 1.705 2.654 -5.546 1.00 92.44 207 ALA A C 1
ATOM 1613 O O . ALA A 1 207 ? 0.763 2.221 -4.886 1.00 92.44 207 ALA A O 1
ATOM 1614 N N . LEU A 1 208 ? 1.546 3.279 -6.713 1.00 93.50 208 LEU A N 1
ATOM 1615 C CA . LEU A 1 208 ? 0.266 3.480 -7.398 1.00 93.50 208 LEU A CA 1
ATOM 1616 C C . LEU A 1 208 ? 0.415 3.105 -8.872 1.00 93.50 208 LEU A C 1
ATOM 1618 O O . LEU A 1 208 ? 1.387 3.512 -9.499 1.00 93.50 208 LEU A O 1
ATOM 1622 N N . CYS A 1 209 ? -0.540 2.368 -9.434 1.00 94.75 209 CYS A N 1
ATOM 1623 C CA . CYS A 1 209 ? -0.629 2.112 -10.872 1.00 94.75 209 CYS A CA 1
ATOM 1624 C C . CYS A 1 209 ? -1.746 2.989 -11.447 1.00 94.75 209 CYS A C 1
ATOM 1626 O O . CYS A 1 209 ? -2.872 2.986 -10.953 1.00 94.75 209 CYS A O 1
ATOM 1628 N N . VAL A 1 210 ? -1.423 3.775 -12.473 1.00 93.50 210 VAL A N 1
ATOM 1629 C CA . VAL A 1 210 ? -2.367 4.684 -13.135 1.00 93.50 210 VAL A CA 1
ATOM 1630 C C . VAL A 1 210 ? -2.290 4.522 -14.646 1.00 93.50 210 VAL A C 1
ATOM 1632 O O . VAL A 1 210 ? -1.286 4.051 -15.175 1.00 93.50 210 VAL A O 1
ATOM 1635 N N . SER A 1 211 ? -3.337 4.927 -15.366 1.00 92.75 211 SER A N 1
ATOM 1636 C CA . SER A 1 211 ? -3.267 4.982 -16.829 1.00 92.75 211 SER A CA 1
ATOM 1637 C C . SER A 1 211 ? -2.355 6.125 -17.271 1.00 92.75 211 SER A C 1
ATOM 1639 O O . SER A 1 211 ? -2.521 7.261 -16.844 1.00 92.75 211 SER A O 1
ATOM 1641 N N . SER A 1 212 ? -1.432 5.840 -18.182 1.00 90.25 212 SER A N 1
ATOM 1642 C CA . SER A 1 212 ? -0.587 6.824 -18.868 1.00 90.25 212 SER A CA 1
ATOM 1643 C C . SER A 1 212 ? -1.383 7.944 -19.542 1.00 90.25 212 SER A C 1
ATOM 1645 O O . SER A 1 212 ? -0.898 9.067 -19.642 1.00 90.25 212 SER A O 1
ATOM 1647 N N . LYS A 1 213 ? -2.626 7.665 -19.956 1.00 88.81 213 LYS A N 1
ATOM 1648 C CA . LYS A 1 213 ? -3.511 8.610 -20.653 1.00 88.81 213 LYS A CA 1
ATOM 1649 C C . LYS A 1 213 ? -3.949 9.787 -19.786 1.00 88.81 213 LYS A C 1
ATOM 1651 O O . LYS A 1 213 ? -4.341 10.811 -20.332 1.00 88.81 213 LYS A O 1
ATOM 1656 N N . ILE A 1 214 ? -3.915 9.643 -18.459 1.00 85.00 214 ILE A N 1
ATOM 1657 C CA . ILE A 1 214 ? -4.260 10.743 -17.546 1.00 85.00 214 ILE A CA 1
ATOM 1658 C C . ILE A 1 214 ? -3.086 11.701 -17.350 1.00 85.00 214 ILE A C 1
ATOM 1660 O O . ILE A 1 214 ? -3.275 12.781 -16.802 1.00 85.00 214 ILE A O 1
ATOM 1664 N N . LEU A 1 215 ? -1.870 11.300 -17.732 1.00 82.75 215 LEU A N 1
ATOM 1665 C CA . LEU A 1 215 ? -0.681 12.122 -17.566 1.00 82.75 215 LEU A CA 1
ATOM 1666 C C . LEU A 1 215 ? -0.641 13.176 -18.670 1.00 82.75 215 LEU A C 1
ATOM 1668 O O . LEU A 1 215 ? -0.943 12.903 -19.831 1.00 82.75 215 LEU A O 1
ATOM 1672 N N . VAL A 1 216 ? -0.275 14.397 -18.289 1.00 72.69 216 VAL A N 1
ATOM 1673 C CA . VAL A 1 216 ? -0.134 15.527 -19.206 1.00 72.69 216 VAL A CA 1
ATOM 1674 C C . VAL A 1 216 ? 1.274 16.105 -19.016 1.00 72.69 216 VAL A C 1
ATOM 1676 O O . VAL A 1 216 ? 1.572 16.572 -17.911 1.00 72.69 216 VAL A O 1
ATOM 1679 N N . PRO A 1 217 ? 2.150 16.047 -20.041 1.00 71.50 217 PRO A N 1
ATOM 1680 C CA . PRO A 1 217 ? 1.952 15.352 -21.321 1.00 71.50 217 PRO A CA 1
ATOM 1681 C C . PRO A 1 217 ? 1.846 13.818 -21.150 1.00 71.50 217 PRO A C 1
ATOM 1683 O O . PRO A 1 217 ? 2.374 13.284 -20.169 1.00 71.50 217 PRO A O 1
ATOM 1686 N N . PRO A 1 218 ? 1.185 13.100 -22.082 1.00 70.69 218 PRO A N 1
ATOM 1687 C CA . PRO A 1 218 ? 1.083 11.647 -22.020 1.00 70.69 218 PRO A CA 1
ATOM 1688 C C . PRO A 1 218 ? 2.462 11.001 -21.994 1.00 70.69 218 PRO A C 1
ATOM 1690 O O . PRO A 1 218 ? 3.327 11.296 -22.819 1.00 70.69 218 PRO A O 1
ATOM 1693 N N . THR A 1 219 ? 2.661 10.108 -21.036 1.00 72.12 219 THR A N 1
ATOM 1694 C CA . THR A 1 219 ? 3.871 9.295 -20.943 1.00 72.12 219 THR A CA 1
ATOM 1695 C C . THR A 1 219 ? 3.665 8.000 -21.718 1.00 72.12 219 THR A C 1
ATOM 1697 O O . THR A 1 219 ? 2.546 7.500 -21.800 1.00 72.12 219 THR A O 1
ATOM 1700 N N . THR A 1 220 ? 4.719 7.414 -22.277 1.00 80.19 220 THR A N 1
ATOM 1701 C CA . THR A 1 220 ? 4.628 6.037 -22.776 1.00 80.19 220 THR A CA 1
ATOM 1702 C C . THR A 1 220 ? 4.238 5.120 -21.613 1.00 80.19 220 THR A C 1
ATOM 1704 O O . THR A 1 220 ? 4.800 5.243 -20.522 1.00 80.19 220 THR A O 1
ATOM 1707 N N . GLY A 1 221 ? 3.262 4.231 -21.829 1.00 87.56 221 GLY A N 1
ATOM 1708 C CA . GLY A 1 221 ? 2.946 3.155 -20.887 1.00 87.56 221 GLY A CA 1
ATOM 1709 C C . GLY A 1 221 ? 4.141 2.223 -20.664 1.00 87.56 221 GLY A C 1
ATOM 1710 O O . GLY A 1 221 ? 5.262 2.506 -21.091 1.00 87.56 221 GLY A O 1
ATOM 1711 N N . ASP A 1 222 ? 3.919 1.098 -19.995 1.00 94.44 222 ASP A N 1
ATOM 1712 C CA . ASP A 1 222 ? 4.986 0.145 -19.670 1.00 94.44 222 ASP A CA 1
ATOM 1713 C C . ASP A 1 222 ? 6.137 0.762 -18.858 1.00 94.44 222 ASP A C 1
ATOM 1715 O O . ASP A 1 222 ? 7.307 0.418 -19.049 1.00 94.44 222 ASP A O 1
ATOM 1719 N N . ALA A 1 223 ? 5.818 1.686 -17.949 1.00 94.12 223 ALA A N 1
ATOM 1720 C CA . ALA A 1 223 ? 6.829 2.480 -17.264 1.00 94.12 223 ALA A CA 1
ATOM 1721 C C . ALA A 1 223 ? 6.683 2.507 -15.739 1.00 94.12 223 ALA A C 1
ATOM 1723 O O . ALA A 1 223 ? 5.590 2.395 -15.183 1.00 94.12 223 ALA A O 1
ATOM 1724 N N . VAL A 1 224 ? 7.811 2.719 -15.060 1.00 94.19 224 VAL A N 1
ATOM 1725 C CA . VAL A 1 224 ? 7.869 3.029 -13.629 1.00 94.19 224 VAL A CA 1
ATOM 1726 C C . VAL A 1 224 ? 8.435 4.431 -13.450 1.00 94.19 224 VAL A C 1
ATOM 1728 O O . VAL A 1 224 ? 9.559 4.699 -13.864 1.00 94.19 224 VAL A O 1
ATOM 1731 N N . ILE A 1 225 ? 7.679 5.323 -12.819 1.00 91.62 225 ILE A N 1
ATOM 1732 C CA . ILE A 1 225 ? 8.163 6.630 -12.383 1.00 91.62 225 ILE A CA 1
ATOM 1733 C C . ILE A 1 225 ? 8.655 6.510 -10.946 1.00 91.62 225 ILE A C 1
ATOM 1735 O O . ILE A 1 225 ? 7.918 6.138 -10.030 1.00 91.62 225 ILE A O 1
ATOM 1739 N N . TYR A 1 226 ? 9.923 6.848 -10.756 1.00 86.69 226 TYR A N 1
ATOM 1740 C CA . TYR A 1 226 ? 10.633 6.678 -9.503 1.00 86.69 226 TYR A CA 1
ATOM 1741 C C . TYR A 1 226 ? 11.510 7.896 -9.227 1.00 86.69 226 TYR A C 1
ATOM 1743 O O . TYR A 1 226 ? 12.237 8.372 -10.103 1.00 86.69 226 TYR A O 1
ATOM 1751 N N . ARG A 1 227 ? 11.470 8.399 -7.990 1.00 80.00 227 ARG A N 1
ATOM 1752 C CA . ARG A 1 227 ? 12.458 9.375 -7.524 1.00 80.00 227 ARG A CA 1
ATOM 1753 C C . ARG A 1 227 ? 13.682 8.603 -7.050 1.00 80.00 227 ARG A C 1
ATOM 1755 O O . ARG A 1 227 ? 13.658 8.009 -5.973 1.00 80.00 227 ARG A O 1
ATOM 1762 N N . ARG A 1 228 ? 14.732 8.579 -7.872 1.00 72.19 228 ARG A N 1
ATOM 1763 C CA . ARG A 1 228 ? 15.940 7.807 -7.561 1.00 72.19 228 ARG A CA 1
ATOM 1764 C C . ARG A 1 228 ? 16.580 8.334 -6.267 1.00 72.19 228 ARG A C 1
ATOM 1766 O O . ARG A 1 228 ? 16.734 9.543 -6.143 1.00 72.19 228 ARG A O 1
ATOM 1773 N N . PRO A 1 229 ? 17.022 7.475 -5.326 1.00 62.47 229 PRO A N 1
ATOM 1774 C CA . PRO A 1 229 ? 17.570 7.920 -4.039 1.00 62.47 229 PRO A CA 1
ATOM 1775 C C . PRO A 1 229 ? 18.761 8.879 -4.150 1.00 62.47 229 PRO A C 1
ATOM 1777 O O . PRO A 1 229 ? 19.012 9.661 -3.240 1.00 62.47 229 PRO A O 1
ATOM 1780 N N . ARG A 1 230 ? 19.507 8.808 -5.260 1.00 60.44 230 ARG A N 1
ATOM 1781 C CA . ARG A 1 230 ? 20.688 9.639 -5.527 1.00 60.44 230 ARG A CA 1
ATOM 1782 C C . ARG A 1 230 ? 20.385 10.896 -6.346 1.00 60.44 230 ARG A C 1
ATOM 1784 O O . ARG A 1 230 ? 21.299 11.673 -6.592 1.00 60.44 230 ARG A O 1
ATOM 1791 N N . GLU A 1 231 ? 19.141 11.094 -6.780 1.00 64.56 231 GLU A N 1
ATOM 1792 C CA . GLU A 1 231 ? 18.767 12.189 -7.673 1.00 64.56 231 GLU A CA 1
ATOM 1793 C C . GLU A 1 231 ? 17.561 12.966 -7.154 1.00 64.56 231 GLU A C 1
ATOM 1795 O O . GLU A 1 231 ? 16.642 12.435 -6.530 1.00 64.56 231 GLU A O 1
ATOM 1800 N N . LEU A 1 232 ? 17.565 14.269 -7.421 1.00 64.44 232 LEU A N 1
ATOM 1801 C CA . LEU A 1 232 ? 16.479 15.160 -7.018 1.00 64.44 232 LEU A CA 1
ATOM 1802 C C . LEU A 1 232 ? 15.315 15.165 -8.020 1.00 64.44 232 LEU A C 1
ATOM 1804 O O . LEU A 1 232 ? 14.292 15.786 -7.748 1.00 64.44 232 LEU A O 1
ATOM 1808 N N . THR A 1 233 ? 15.446 14.465 -9.149 1.00 70.62 233 THR A N 1
ATOM 1809 C CA . THR A 1 233 ? 14.476 14.466 -10.247 1.00 70.62 233 THR A CA 1
ATOM 1810 C C . THR A 1 233 ? 13.680 13.164 -10.323 1.00 70.62 233 THR A C 1
ATOM 1812 O O . THR A 1 233 ? 14.100 12.096 -9.865 1.00 70.62 233 THR A O 1
ATOM 1815 N N . PHE A 1 234 ? 12.494 13.251 -10.926 1.00 79.88 234 PHE A N 1
ATOM 1816 C CA . PHE A 1 234 ? 11.707 12.076 -11.273 1.00 79.88 234 PHE A CA 1
ATOM 1817 C C . PHE A 1 234 ? 12.286 11.430 -12.532 1.00 79.88 234 PHE A C 1
ATOM 1819 O O . PHE A 1 234 ? 12.418 12.066 -13.579 1.00 79.88 234 PHE A O 1
ATOM 1826 N N . SER A 1 235 ? 12.632 10.150 -12.425 1.00 86.00 235 SER A N 1
ATOM 1827 C CA . SER A 1 235 ? 13.106 9.342 -13.544 1.00 86.00 235 SER A CA 1
ATOM 1828 C C . SER A 1 235 ? 12.024 8.354 -13.962 1.00 86.00 235 SER A C 1
ATOM 1830 O O . SER A 1 235 ? 11.312 7.804 -13.121 1.00 86.00 235 SER A O 1
ATOM 1832 N N . GLN A 1 236 ? 11.919 8.114 -15.261 1.00 90.38 236 GLN A N 1
ATOM 1833 C CA . GLN A 1 236 ? 11.045 7.110 -15.844 1.00 90.38 236 GLN A CA 1
ATOM 1834 C C . GLN A 1 236 ? 11.889 5.913 -16.270 1.00 90.38 236 GLN A C 1
ATOM 1836 O O . GLN A 1 236 ? 12.896 6.064 -16.957 1.00 90.38 236 GLN A O 1
ATOM 1841 N N . TYR A 1 237 ? 11.474 4.717 -15.875 1.00 92.50 237 TYR A N 1
ATOM 1842 C CA . TYR A 1 237 ? 12.078 3.460 -16.284 1.00 92.50 237 TYR A CA 1
ATOM 1843 C C . TYR A 1 237 ? 11.141 2.720 -17.230 1.00 92.50 237 TYR A C 1
ATOM 1845 O O . TYR A 1 237 ? 10.039 2.351 -16.830 1.00 92.50 237 TYR A O 1
ATOM 1853 N N . CYS A 1 238 ? 11.571 2.489 -18.467 1.00 93.50 238 CYS A N 1
ATOM 1854 C CA . CYS A 1 238 ? 10.816 1.689 -19.428 1.00 93.50 238 CYS A CA 1
ATOM 1855 C C . CYS A 1 238 ? 11.057 0.196 -19.169 1.00 93.50 238 CYS A C 1
ATOM 1857 O O . CYS A 1 238 ? 12.197 -0.272 -19.226 1.00 93.50 238 CYS A O 1
ATOM 1859 N N . LEU A 1 239 ? 9.991 -0.564 -18.910 1.00 93.44 239 LEU A N 1
ATOM 1860 C CA . LEU A 1 239 ? 10.074 -1.992 -18.586 1.00 93.44 239 LEU A CA 1
ATOM 1861 C C . LEU A 1 239 ? 10.564 -2.827 -19.775 1.00 93.44 239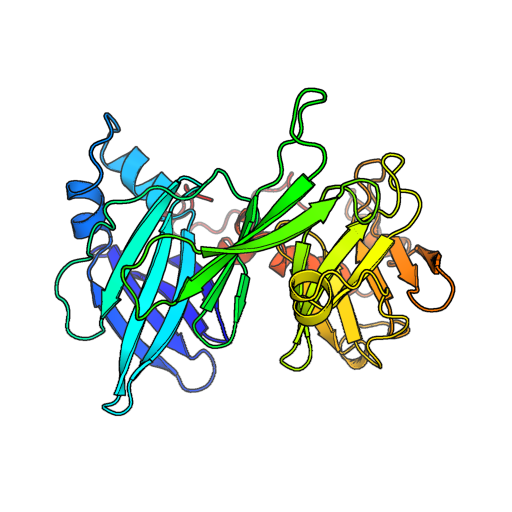 LEU A C 1
ATOM 1863 O O . LEU A 1 239 ? 11.397 -3.719 -19.598 1.00 93.44 239 LEU A O 1
ATOM 1867 N N . GLY A 1 240 ? 10.095 -2.506 -20.984 1.00 89.94 240 GLY A N 1
ATOM 1868 C CA . GLY A 1 240 ? 10.416 -3.257 -22.197 1.00 89.94 240 GLY A CA 1
ATOM 1869 C C . GLY A 1 240 ? 11.880 -3.129 -22.621 1.00 89.94 240 GLY A C 1
ATOM 1870 O O . GLY A 1 240 ? 12.524 -4.132 -22.926 1.00 89.94 240 GLY A O 1
ATOM 1871 N N . SER A 1 241 ? 12.426 -1.909 -22.600 1.00 90.31 241 SER A N 1
ATOM 1872 C CA . SER A 1 241 ? 13.822 -1.636 -22.979 1.00 90.31 241 SER A CA 1
ATOM 1873 C C . SER A 1 241 ? 14.798 -1.674 -21.802 1.00 90.31 241 SER A C 1
ATOM 1875 O O . SER A 1 241 ? 16.005 -1.703 -22.019 1.00 90.31 241 SER A O 1
ATOM 1877 N N . SER A 1 242 ? 14.308 -1.692 -20.556 1.00 91.38 242 SER A N 1
ATOM 1878 C CA . SER A 1 242 ? 15.129 -1.612 -19.339 1.00 91.38 242 SER A CA 1
ATOM 1879 C C . SER A 1 242 ? 15.995 -0.341 -19.246 1.00 91.38 242 SER A C 1
ATOM 1881 O O . SER A 1 242 ? 17.065 -0.363 -18.627 1.00 91.38 242 SER A O 1
ATOM 1883 N N . THR A 1 243 ? 15.533 0.768 -19.834 1.00 90.94 243 THR A N 1
ATOM 1884 C CA . THR A 1 243 ? 16.254 2.052 -19.911 1.00 90.94 243 THR A CA 1
ATOM 1885 C C . THR A 1 243 ? 15.612 3.138 -19.058 1.00 90.94 243 THR A C 1
ATOM 1887 O O . THR A 1 243 ? 14.391 3.182 -18.904 1.00 90.94 243 THR A O 1
ATOM 1890 N N . TRP A 1 244 ? 16.442 4.059 -18.570 1.00 89.56 244 TRP A N 1
ATOM 1891 C CA . TRP A 1 244 ? 16.002 5.273 -17.889 1.00 89.56 244 TRP A CA 1
ATOM 1892 C C . TRP A 1 244 ? 15.846 6.441 -18.864 1.00 89.56 244 TRP A C 1
ATOM 1894 O O . TRP A 1 244 ? 16.657 6.613 -19.772 1.00 89.56 244 TRP A O 1
ATOM 1904 N N . SER A 1 245 ? 14.840 7.271 -18.622 1.00 87.31 245 SER A N 1
ATOM 1905 C CA . SER A 1 245 ? 14.648 8.585 -19.229 1.00 87.31 245 SER A CA 1
ATOM 1906 C C . SER A 1 245 ? 14.180 9.583 -18.168 1.00 87.31 245 SER A C 1
ATOM 1908 O O . SER A 1 245 ? 13.815 9.209 -17.050 1.00 87.31 245 SER A O 1
ATOM 1910 N N . LEU A 1 246 ? 14.197 10.871 -18.499 1.00 82.56 246 LEU A N 1
ATOM 1911 C CA . LEU A 1 246 ? 13.635 11.900 -17.630 1.00 82.56 246 LEU A CA 1
ATOM 1912 C C . LEU A 1 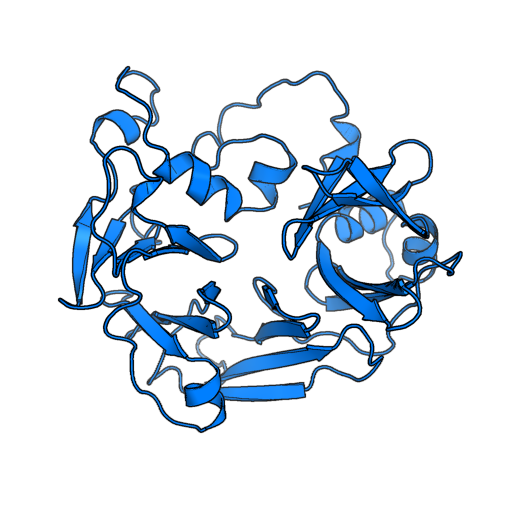246 ? 12.099 11.798 -17.642 1.00 82.56 246 LEU A C 1
ATOM 1914 O O . LEU A 1 246 ? 11.516 11.637 -18.712 1.00 82.56 246 LEU A O 1
ATOM 1918 N N . ALA A 1 247 ? 11.453 11.855 -16.471 1.00 76.31 247 ALA A N 1
ATOM 1919 C CA . ALA A 1 247 ? 9.990 11.759 -16.375 1.00 76.31 247 ALA A CA 1
ATOM 1920 C C . ALA A 1 247 ? 9.286 13.121 -16.465 1.00 76.31 247 ALA A C 1
ATOM 1922 O O . ALA A 1 247 ? 8.098 13.178 -16.761 1.00 76.31 247 ALA A O 1
ATOM 1923 N N . THR A 1 248 ? 9.984 14.217 -16.172 1.00 68.38 248 THR A N 1
ATOM 1924 C CA . THR A 1 248 ? 9.400 15.562 -16.085 1.00 68.38 248 THR A CA 1
ATOM 1925 C C . THR A 1 248 ? 10.152 16.554 -16.958 1.00 68.38 248 THR A C 1
ATOM 1927 O O . THR A 1 248 ? 11.348 16.396 -17.180 1.00 68.38 248 THR A O 1
ATOM 1930 N N . ASP A 1 249 ? 9.467 17.595 -17.421 1.00 60.84 249 ASP A N 1
ATOM 1931 C CA . ASP A 1 249 ? 10.109 18.719 -18.099 1.00 60.84 249 ASP A CA 1
ATOM 1932 C C . ASP A 1 249 ? 10.953 19.566 -17.131 1.00 60.84 249 ASP A C 1
ATOM 1934 O O . ASP A 1 249 ? 10.796 19.500 -15.908 1.00 60.84 249 ASP A O 1
ATOM 1938 N N . GLU A 1 250 ? 11.859 20.379 -17.679 1.00 54.69 250 GLU A N 1
ATOM 1939 C CA . GLU A 1 250 ? 12.742 21.235 -16.879 1.00 54.69 250 GLU A CA 1
ATOM 1940 C C . GLU A 1 250 ? 11.964 22.255 -16.027 1.00 54.69 250 GLU A C 1
ATOM 1942 O O . GLU A 1 250 ? 12.417 22.640 -14.948 1.00 54.69 250 GLU A O 1
ATOM 1947 N N . CYS A 1 251 ? 10.752 22.636 -16.450 1.00 52.03 251 CYS A N 1
ATOM 1948 C CA . CYS A 1 251 ? 9.880 23.545 -15.707 1.00 52.03 251 CYS A CA 1
ATOM 1949 C C . CYS A 1 251 ? 9.369 22.942 -14.391 1.00 52.03 251 CYS A C 1
ATOM 1951 O O . CYS A 1 251 ? 9.273 23.653 -13.388 1.00 52.03 251 CYS A O 1
ATOM 1953 N N . SER A 1 252 ? 9.100 21.634 -14.366 1.00 51.53 252 SER A N 1
ATOM 1954 C CA . SER A 1 252 ? 8.725 20.898 -13.153 1.00 51.53 252 SER A CA 1
ATOM 1955 C C . SER A 1 252 ? 9.909 20.674 -12.195 1.00 51.53 252 SER A C 1
ATOM 1957 O O . SER A 1 252 ? 9.698 20.220 -11.070 1.00 51.53 252 SER A O 1
ATOM 1959 N N . MET A 1 253 ? 11.147 20.981 -12.616 1.00 50.66 253 MET A N 1
ATOM 1960 C CA . MET A 1 253 ? 12.367 20.807 -11.813 1.00 50.66 253 MET A CA 1
ATOM 1961 C C . MET A 1 253 ? 12.728 22.023 -10.953 1.00 50.66 253 MET A C 1
ATOM 1963 O O . MET A 1 253 ? 13.576 21.890 -10.067 1.00 50.66 253 MET A O 1
ATOM 1967 N N . SER A 1 254 ? 12.144 23.208 -11.185 1.00 48.09 254 SER A N 1
ATOM 1968 C CA . SER A 1 254 ? 12.545 24.393 -10.417 1.00 48.09 254 SER A CA 1
ATOM 1969 C C . SER A 1 254 ? 12.043 24.302 -8.967 1.00 48.09 254 SER A C 1
ATOM 1971 O O . SER A 1 254 ? 10.911 24.643 -8.631 1.00 48.09 254 SER A O 1
ATOM 1973 N N . MET A 1 255 ? 12.928 23.868 -8.065 1.00 46.28 255 MET A N 1
ATOM 1974 C CA . MET A 1 255 ? 12.735 24.006 -6.614 1.00 46.28 255 MET A CA 1
ATOM 1975 C C . MET A 1 255 ? 12.585 25.475 -6.180 1.00 46.28 255 MET A C 1
ATOM 1977 O O . MET A 1 255 ? 12.159 25.744 -5.062 1.00 46.28 255 MET A O 1
ATOM 1981 N N . SER A 1 256 ? 12.940 26.419 -7.055 1.00 47.78 256 SER A N 1
ATOM 1982 C CA . SER A 1 256 ? 12.845 27.862 -6.845 1.00 47.78 256 SER A CA 1
ATOM 1983 C C . SER A 1 256 ? 11.487 28.465 -7.224 1.00 47.78 256 SER A C 1
ATOM 1985 O O . SER A 1 256 ? 11.281 29.650 -6.983 1.00 47.78 256 SER A O 1
ATOM 1987 N N . GLY A 1 257 ? 10.567 27.699 -7.831 1.00 48.28 257 GLY A N 1
ATOM 1988 C CA . GLY A 1 257 ? 9.268 28.218 -8.279 1.00 48.28 257 GLY A CA 1
ATOM 1989 C C . GLY A 1 257 ? 9.355 29.268 -9.397 1.00 48.28 257 GLY A C 1
ATOM 1990 O O . GLY A 1 257 ? 8.375 29.963 -9.655 1.00 48.28 257 GLY A O 1
ATOM 1991 N N . LEU A 1 258 ? 10.516 29.405 -10.048 1.00 42.72 258 LEU A N 1
ATOM 1992 C CA . LEU A 1 258 ? 10.799 30.486 -10.999 1.00 42.72 258 LEU A CA 1
ATOM 1993 C C . LEU A 1 258 ? 10.335 30.189 -12.434 1.00 42.72 258 LEU A C 1
ATOM 1995 O O . LEU A 1 258 ? 10.198 31.119 -13.224 1.00 42.72 258 LEU A O 1
ATOM 1999 N N . THR A 1 259 ? 10.064 28.931 -12.791 1.00 45.88 259 THR A N 1
ATOM 2000 C CA . THR A 1 259 ? 9.584 28.568 -14.137 1.00 45.88 259 THR A CA 1
ATOM 2001 C C . THR A 1 259 ? 8.088 28.263 -14.135 1.00 45.88 259 THR A C 1
ATOM 2003 O O . THR A 1 259 ? 7.660 27.184 -13.729 1.00 45.88 259 THR A O 1
ATOM 2006 N N . GLN A 1 260 ? 7.285 29.215 -14.619 1.00 44.22 260 GLN A N 1
ATOM 2007 C CA . GLN A 1 260 ? 5.855 29.041 -14.889 1.00 44.22 260 GLN A CA 1
ATOM 2008 C C . GLN A 1 260 ? 5.663 28.287 -16.217 1.00 44.22 260 GLN A C 1
ATOM 2010 O O . GLN A 1 260 ? 5.593 28.893 -17.282 1.00 44.22 260 GLN A O 1
ATOM 2015 N N . GLY A 1 261 ? 5.611 26.956 -16.149 1.00 52.38 261 GLY A N 1
ATOM 2016 C CA . GLY A 1 261 ? 5.170 26.078 -17.241 1.00 52.38 261 GLY A CA 1
ATOM 2017 C C . GLY A 1 261 ? 3.896 25.312 -16.855 1.00 52.38 261 GLY A C 1
ATOM 2018 O O . GLY A 1 261 ? 3.534 25.306 -15.672 1.00 52.38 261 GLY A O 1
ATOM 2019 N N . PRO A 1 262 ? 3.186 24.675 -17.807 1.00 53.56 262 PRO A N 1
ATOM 2020 C CA . PRO A 1 262 ? 2.028 23.843 -17.486 1.00 53.56 262 PRO A CA 1
ATOM 2021 C C . PRO A 1 262 ? 2.442 22.758 -16.484 1.00 53.56 262 PRO A C 1
ATOM 2023 O O . PRO A 1 262 ? 3.343 21.968 -16.747 1.00 53.56 262 PRO A O 1
ATOM 2026 N N . CYS A 1 263 ? 1.824 22.745 -15.302 1.00 60.44 263 CYS A N 1
ATOM 2027 C CA . CYS A 1 263 ? 2.206 21.813 -14.246 1.00 60.44 263 CYS A CA 1
ATOM 2028 C C . CYS A 1 263 ? 1.913 20.373 -14.682 1.00 60.44 263 CYS A C 1
ATOM 2030 O O . CYS A 1 263 ? 0.755 20.013 -14.897 1.00 60.44 263 CYS A O 1
ATOM 2032 N N . SER A 1 264 ? 2.949 19.536 -14.764 1.00 73.81 264 SER A N 1
ATOM 2033 C CA . SER A 1 264 ? 2.771 18.100 -14.965 1.00 73.81 264 SER A CA 1
ATOM 2034 C C . SER A 1 264 ? 1.908 17.493 -13.848 1.00 73.81 264 SER A C 1
ATOM 2036 O O . SER A 1 264 ? 1.987 17.882 -12.675 1.00 73.81 264 SER A O 1
ATOM 2038 N N . LEU A 1 265 ? 1.098 16.488 -14.190 1.00 82.56 265 LEU A N 1
ATOM 2039 C CA . LEU A 1 265 ? 0.373 15.685 -13.198 1.00 82.56 265 LEU A CA 1
ATOM 2040 C C . LEU A 1 265 ? 1.282 14.681 -12.473 1.00 82.56 265 LEU A C 1
ATOM 2042 O O . LEU A 1 265 ? 0.899 14.172 -11.423 1.00 82.56 265 LEU A O 1
ATOM 2046 N N . ILE A 1 266 ? 2.497 14.429 -12.970 1.00 84.06 266 ILE A N 1
ATOM 2047 C CA . ILE A 1 266 ? 3.435 13.463 -12.381 1.00 84.06 266 ILE A CA 1
ATOM 2048 C C . ILE A 1 266 ? 3.749 13.783 -10.913 1.00 84.06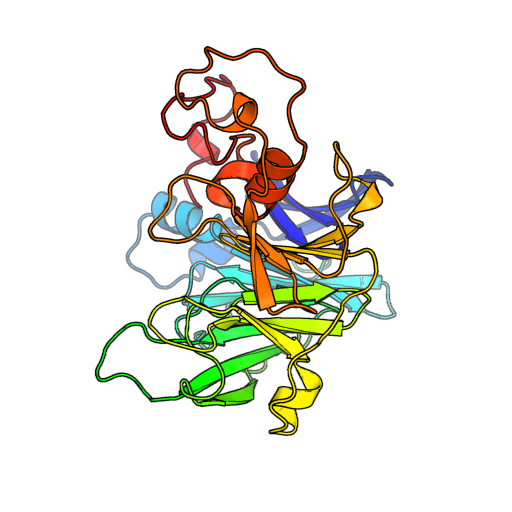 266 ILE A C 1
ATOM 2050 O O . ILE A 1 266 ? 3.550 12.903 -10.073 1.00 84.06 266 ILE A O 1
ATOM 2054 N N . PRO A 1 267 ? 4.162 15.014 -10.551 1.00 80.38 267 PRO A N 1
ATOM 2055 C CA . PRO A 1 267 ? 4.403 15.355 -9.155 1.00 80.38 267 PRO A CA 1
ATOM 2056 C C . PRO A 1 267 ? 3.148 15.163 -8.284 1.00 80.38 267 PRO A C 1
ATOM 2058 O O . PRO A 1 267 ? 3.234 14.622 -7.178 1.00 80.38 267 PRO A O 1
ATOM 2061 N N . HIS A 1 268 ? 1.968 15.530 -8.797 1.00 83.56 268 HIS A N 1
ATOM 2062 C CA . HIS A 1 268 ? 0.688 15.399 -8.093 1.00 83.56 268 HIS A CA 1
ATOM 2063 C C . HIS A 1 268 ? 0.356 13.933 -7.781 1.00 83.56 268 HIS A C 1
ATOM 2065 O O . HIS A 1 268 ? 0.093 13.592 -6.629 1.00 83.56 268 HIS A O 1
ATOM 2071 N N . VAL A 1 269 ? 0.453 13.047 -8.777 1.00 88.25 269 VAL A N 1
ATOM 2072 C CA . VAL A 1 269 ? 0.257 11.600 -8.588 1.00 88.25 269 VAL A CA 1
ATOM 2073 C C . VAL A 1 269 ? 1.317 11.033 -7.641 1.00 88.25 269 VAL A C 1
ATOM 2075 O O . VAL A 1 269 ? 0.996 10.257 -6.743 1.00 88.25 269 VAL A O 1
ATOM 2078 N N . PHE A 1 270 ? 2.571 11.473 -7.764 1.00 86.19 270 PHE A N 1
ATOM 2079 C CA . PHE A 1 270 ? 3.642 11.056 -6.861 1.00 86.19 270 PHE A CA 1
ATOM 2080 C C . PHE A 1 270 ? 3.380 11.481 -5.408 1.00 86.19 270 PHE A C 1
ATOM 2082 O O . PHE A 1 270 ? 3.708 10.756 -4.472 1.00 86.19 270 PHE A O 1
ATOM 2089 N N . THR A 1 271 ? 2.737 12.626 -5.182 1.00 84.81 271 THR A N 1
ATOM 2090 C CA . THR A 1 271 ? 2.334 13.052 -3.833 1.00 84.81 271 THR A CA 1
ATOM 2091 C C . THR A 1 271 ? 1.349 12.075 -3.204 1.00 84.81 271 THR A C 1
ATOM 2093 O O . THR A 1 271 ? 1.476 11.766 -2.019 1.00 84.81 271 THR A O 1
ATOM 2096 N N . CYS A 1 272 ? 0.440 11.490 -3.988 1.00 87.75 272 CYS A N 1
ATOM 2097 C CA . CYS A 1 272 ? -0.455 10.425 -3.526 1.00 87.75 272 CYS A CA 1
ATOM 2098 C C . CYS A 1 272 ? 0.293 9.137 -3.127 1.00 87.75 272 CYS A C 1
ATOM 2100 O O . CYS A 1 272 ? -0.251 8.309 -2.389 1.00 87.75 272 CYS A O 1
ATOM 2102 N N . CYS A 1 273 ? 1.550 8.971 -3.550 1.00 87.12 273 CYS A N 1
ATOM 2103 C CA . CYS A 1 273 ? 2.439 7.921 -3.056 1.00 87.12 273 CYS A CA 1
ATOM 2104 C C . CYS A 1 273 ? 3.017 8.230 -1.664 1.00 87.12 273 CYS A C 1
ATOM 2106 O O . CYS A 1 273 ? 3.694 7.383 -1.096 1.00 87.12 273 CYS A O 1
ATOM 2108 N N . SER A 1 274 ? 2.785 9.407 -1.076 1.00 82.94 274 SER A N 1
ATOM 2109 C CA . SER A 1 274 ? 3.300 9.765 0.248 1.00 82.94 274 SER A CA 1
ATOM 2110 C C . SER A 1 274 ? 2.182 10.183 1.194 1.00 82.94 274 SER A C 1
ATOM 2112 O O . SER A 1 274 ? 1.706 11.317 1.145 1.00 82.94 274 SER A O 1
ATOM 2114 N N . ARG A 1 275 ? 1.781 9.265 2.089 1.00 77.31 275 ARG A N 1
ATOM 2115 C CA . ARG A 1 275 ? 0.709 9.499 3.080 1.00 77.31 275 ARG A CA 1
ATOM 2116 C C . ARG A 1 275 ? 0.906 10.792 3.843 1.00 77.31 275 ARG A C 1
ATOM 2118 O O . ARG A 1 275 ? -0.009 11.598 3.873 1.00 77.31 275 ARG A O 1
ATOM 2125 N N . ARG A 1 276 ? 2.133 11.028 4.314 1.00 74.25 276 ARG A N 1
ATOM 2126 C CA . ARG A 1 276 ? 2.550 12.229 5.055 1.00 74.25 276 ARG A CA 1
ATOM 2127 C C . ARG A 1 276 ? 2.234 13.552 4.358 1.00 74.25 276 ARG A C 1
ATOM 2129 O O . ARG A 1 276 ? 2.114 14.566 5.040 1.00 74.25 276 ARG A O 1
ATOM 2136 N N . HIS A 1 277 ? 2.149 13.546 3.028 1.00 78.88 277 HIS A N 1
ATOM 2137 C CA . HIS A 1 277 ? 1.922 14.745 2.230 1.00 78.88 277 HIS A CA 1
ATOM 2138 C C . HIS A 1 277 ? 0.468 14.832 1.778 1.00 78.88 277 HIS A C 1
ATOM 2140 O O . HIS A 1 277 ? -0.212 15.813 2.087 1.00 78.88 277 HIS A O 1
ATOM 2146 N N . TRP A 1 278 ? -0.038 13.793 1.101 1.00 80.94 278 TRP A N 1
ATOM 2147 C CA . TRP A 1 278 ? -1.355 13.870 0.470 1.00 80.94 278 TRP A CA 1
ATOM 2148 C C . TRP A 1 278 ? -2.485 14.036 1.491 1.00 80.94 278 TRP A C 1
ATOM 2150 O O . TRP A 1 278 ? -3.397 14.828 1.257 1.00 80.94 278 TRP A O 1
ATOM 2160 N N . ASN A 1 279 ? -2.404 13.384 2.658 1.00 76.38 279 ASN A N 1
ATOM 2161 C CA . ASN A 1 279 ? -3.453 13.474 3.679 1.00 76.38 279 ASN A CA 1
ATOM 2162 C C . ASN A 1 279 ? -3.517 14.855 4.368 1.00 76.38 279 ASN A C 1
ATOM 2164 O O . ASN A 1 279 ? -4.525 15.208 4.984 1.00 76.38 279 ASN A O 1
ATOM 2168 N N . LYS A 1 280 ? -2.460 15.665 4.220 1.00 74.75 280 LYS A N 1
ATOM 2169 C CA . LYS A 1 280 ? -2.352 17.045 4.715 1.00 74.75 280 LYS A CA 1
ATOM 2170 C C . LYS A 1 280 ? -2.592 18.085 3.614 1.00 74.75 280 LYS A C 1
ATOM 2172 O O . LYS A 1 280 ? -2.563 19.283 3.908 1.00 74.75 280 LYS A O 1
ATOM 2177 N N . GLY A 1 281 ? -2.836 17.656 2.372 1.00 74.25 281 GLY A N 1
ATOM 2178 C CA . GLY A 1 281 ? -2.918 18.545 1.211 1.00 74.25 281 GLY A CA 1
ATOM 2179 C C . GLY A 1 281 ? -1.585 19.230 0.889 1.00 74.25 281 GLY A C 1
ATOM 2180 O O . GLY A 1 281 ? -1.581 20.346 0.373 1.00 74.25 281 GLY A O 1
ATOM 2181 N N . LEU A 1 282 ? -0.462 18.601 1.253 1.00 75.69 282 LEU A N 1
ATOM 2182 C CA . LEU A 1 282 ? 0.888 19.058 0.925 1.00 75.69 282 LEU A CA 1
ATOM 2183 C C . LEU A 1 282 ? 1.352 18.402 -0.372 1.00 75.69 282 LEU A C 1
ATOM 2185 O O . LEU A 1 282 ? 0.970 17.271 -0.657 1.00 75.69 282 LEU A O 1
ATOM 2189 N N . MET A 1 283 ? 2.219 19.087 -1.114 1.00 74.25 283 MET A N 1
ATOM 2190 C CA . MET A 1 283 ? 2.895 18.532 -2.287 1.00 74.25 283 MET A CA 1
ATOM 2191 C C . MET A 1 283 ? 4.282 18.027 -1.901 1.00 74.25 283 MET A C 1
ATOM 2193 O O . MET A 1 283 ? 5.043 18.760 -1.275 1.00 74.25 283 MET A O 1
ATOM 2197 N N . TYR A 1 284 ? 4.624 16.809 -2.325 1.00 69.62 284 TYR A N 1
ATOM 2198 C CA . TYR A 1 284 ? 5.865 16.103 -1.962 1.00 69.62 284 TYR A CA 1
ATOM 2199 C C . TYR A 1 284 ? 7.168 16.836 -2.338 1.00 69.62 284 TYR A C 1
ATOM 2201 O O . TYR A 1 284 ? 8.243 16.498 -1.864 1.00 69.62 284 TYR A O 1
ATOM 2209 N N . TRP A 1 285 ? 7.116 17.806 -3.249 1.00 64.94 285 TRP A N 1
ATOM 2210 C CA . TRP A 1 285 ? 8.291 18.568 -3.688 1.00 64.94 285 TRP A CA 1
ATOM 2211 C C . TRP A 1 285 ? 8.373 19.969 -3.065 1.00 64.94 285 TRP A C 1
ATOM 2213 O O . TRP A 1 285 ? 9.285 20.726 -3.389 1.00 64.94 285 TRP A O 1
ATOM 2223 N N . ARG A 1 286 ? 7.434 20.325 -2.175 1.00 58.38 286 ARG A N 1
ATOM 2224 C CA . ARG A 1 286 ? 7.366 21.626 -1.491 1.00 58.38 286 ARG A CA 1
ATOM 2225 C C . ARG A 1 286 ? 7.571 21.479 0.022 1.00 58.38 286 ARG A C 1
ATOM 2227 O O . ARG A 1 286 ? 6.935 22.178 0.805 1.00 58.38 286 ARG A O 1
ATOM 2234 N N . ASP A 1 287 ? 8.481 20.595 0.427 1.00 48.78 287 ASP A N 1
ATOM 2235 C CA . ASP A 1 287 ? 8.782 20.296 1.839 1.00 48.78 287 ASP A CA 1
ATOM 2236 C C . ASP A 1 287 ? 9.210 21.532 2.659 1.00 48.78 287 ASP A C 1
ATOM 2238 O O . ASP A 1 287 ? 9.137 21.512 3.885 1.00 48.78 287 ASP A O 1
ATOM 2242 N N . ASN A 1 288 ? 9.593 22.629 1.992 1.00 45.00 288 ASN A N 1
ATOM 2243 C CA . ASN A 1 288 ? 10.083 23.857 2.622 1.00 45.00 288 ASN A CA 1
ATOM 2244 C C . ASN A 1 288 ? 9.063 25.000 2.734 1.00 45.00 288 ASN A C 1
ATOM 2246 O O . ASN A 1 288 ? 9.416 26.040 3.285 1.00 45.00 288 ASN A O 1
ATOM 2250 N N . GLU A 1 289 ? 7.820 24.845 2.266 1.00 43.84 289 GLU A N 1
ATOM 2251 C CA . GLU A 1 289 ? 6.796 25.869 2.502 1.00 43.84 289 GLU A CA 1
ATOM 2252 C C . GLU A 1 289 ? 5.612 25.287 3.271 1.00 43.84 289 GLU A C 1
ATOM 2254 O O . GLU A 1 289 ? 4.841 24.495 2.715 1.00 43.84 289 GLU A O 1
ATOM 2259 N N . PRO A 1 290 ? 5.411 25.677 4.544 1.00 41.12 290 PRO A N 1
ATOM 2260 C CA . PRO A 1 290 ? 4.193 25.323 5.239 1.00 41.12 290 PRO A CA 1
ATOM 2261 C C . PRO A 1 290 ? 3.038 25.996 4.501 1.00 41.12 290 PRO A C 1
ATOM 2263 O O . PRO A 1 290 ? 2.850 27.209 4.580 1.00 41.12 290 PRO A O 1
ATOM 2266 N N . LEU A 1 291 ? 2.229 25.207 3.793 1.00 44.03 291 LEU A N 1
ATOM 2267 C CA . LEU A 1 291 ? 0.904 25.654 3.393 1.00 44.03 291 LEU A CA 1
ATOM 2268 C C . LEU A 1 291 ? 0.140 25.948 4.690 1.00 44.03 291 LEU A C 1
ATOM 2270 O O . LEU A 1 291 ? -0.327 25.038 5.378 1.00 44.03 291 LEU A O 1
ATOM 2274 N N . THR A 1 292 ? 0.074 27.226 5.061 1.00 42.38 292 THR A N 1
ATOM 2275 C CA . THR A 1 292 ? -0.585 27.728 6.271 1.00 42.38 292 THR A CA 1
ATOM 2276 C C . THR A 1 292 ? -2.100 27.711 6.088 1.00 42.38 292 THR A C 1
ATOM 2278 O O . THR A 1 292 ? -2.794 28.721 6.170 1.00 42.38 292 THR A O 1
ATOM 2281 N N . TRP A 1 293 ? -2.655 26.523 5.866 1.00 43.66 293 TRP A N 1
ATOM 2282 C CA . TRP A 1 293 ? -4.080 26.308 6.046 1.00 43.66 293 TRP A CA 1
ATOM 2283 C C . TRP A 1 293 ? -4.367 26.436 7.545 1.00 43.66 293 TRP A C 1
ATOM 2285 O O . TRP A 1 293 ? -4.005 25.564 8.332 1.00 43.66 293 TRP A O 1
ATOM 2295 N N . LYS A 1 294 ? -5.002 27.542 7.953 1.00 41.31 294 LYS A N 1
ATOM 2296 C CA . LYS A 1 294 ? -5.307 27.887 9.358 1.00 41.31 294 LYS A CA 1
ATOM 2297 C C . LYS A 1 294 ? -6.215 26.878 10.089 1.00 41.31 294 LYS A C 1
ATOM 2299 O O . LYS A 1 294 ? -6.505 27.065 11.266 1.00 41.31 294 LYS A O 1
ATOM 2304 N N . VAL A 1 295 ? -6.673 25.818 9.421 1.00 46.19 295 VAL A N 1
ATOM 2305 C CA . VAL A 1 295 ? -7.643 24.857 9.957 1.00 46.19 295 VAL A CA 1
ATOM 2306 C C . VAL A 1 295 ? -6.940 23.576 10.434 1.00 46.19 295 VAL A C 1
ATOM 2308 O O . VAL A 1 295 ? -6.315 22.856 9.654 1.00 46.19 295 VAL A O 1
ATOM 2311 N N . ASN A 1 296 ? -7.099 23.276 11.727 1.00 49.03 296 ASN A N 1
ATOM 2312 C CA . ASN A 1 296 ? -6.826 21.987 12.383 1.00 49.03 296 ASN A CA 1
ATOM 2313 C C . ASN A 1 296 ? -5.366 21.481 12.394 1.00 49.03 296 ASN A C 1
ATOM 2315 O O . ASN A 1 296 ? -5.130 20.276 12.316 1.00 49.03 296 ASN A O 1
ATOM 2319 N N . GLN A 1 297 ? -4.381 22.370 12.599 1.00 52.78 297 GLN A N 1
ATOM 2320 C CA . GLN A 1 297 ? -2.964 21.998 12.812 1.00 52.78 297 GLN A CA 1
ATOM 2321 C C . GLN A 1 297 ? -2.770 20.907 13.884 1.00 52.78 297 GLN A C 1
ATOM 2323 O O . GLN A 1 297 ? -2.055 19.939 13.645 1.00 52.78 297 GLN A O 1
ATOM 2328 N N . LYS A 1 298 ? -3.477 20.992 15.022 1.00 52.12 298 LYS A N 1
ATOM 2329 C CA . LYS A 1 298 ? -3.382 20.021 16.136 1.00 52.12 298 LYS A CA 1
ATOM 2330 C C . LYS A 1 298 ? -3.715 18.565 15.765 1.00 52.12 298 LYS A C 1
ATOM 2332 O O . LYS A 1 298 ? -3.359 17.645 16.499 1.00 52.12 298 LYS A O 1
ATOM 2337 N N . PHE A 1 299 ? -4.414 18.342 14.651 1.00 50.06 299 PHE A N 1
ATOM 2338 C CA . PHE A 1 299 ? -4.870 17.018 14.213 1.00 50.06 299 PHE A CA 1
ATOM 2339 C C . PHE A 1 299 ? -4.105 16.468 13.003 1.00 50.06 299 PHE A C 1
ATOM 2341 O O . PHE A 1 299 ? -4.404 15.366 12.549 1.00 50.06 299 PHE A O 1
ATOM 2348 N N . ARG A 1 300 ? -3.110 17.212 12.502 1.00 54.97 300 ARG A N 1
ATOM 2349 C CA . ARG A 1 300 ? -2.239 16.813 11.382 1.00 54.97 300 ARG A CA 1
ATOM 2350 C C . ARG A 1 300 ? -0.885 16.247 11.828 1.00 54.97 300 ARG A C 1
ATOM 2352 O O . ARG A 1 300 ? -0.089 15.841 10.984 1.00 54.97 300 ARG A O 1
ATOM 2359 N N . ASP A 1 301 ? -0.632 16.207 13.135 1.00 48.78 301 ASP A N 1
ATOM 2360 C CA . ASP A 1 301 ? 0.520 15.517 13.710 1.00 48.78 301 ASP A CA 1
ATOM 2361 C C . ASP A 1 301 ? 0.235 14.009 13.811 1.00 48.78 301 ASP A C 1
ATOM 2363 O O . ASP A 1 301 ? -0.737 13.599 14.459 1.00 48.78 301 ASP A O 1
ATOM 2367 N N . GLY A 1 302 ? 1.107 13.203 13.202 1.00 51.44 302 GLY A N 1
ATOM 2368 C CA . GLY A 1 302 ? 0.930 11.766 12.960 1.00 51.44 302 GLY A CA 1
ATOM 2369 C C . GLY A 1 302 ? 0.829 11.485 11.456 1.00 51.44 302 GLY A C 1
ATOM 2370 O O . GLY A 1 302 ? 0.123 12.206 10.753 1.00 51.44 302 GLY A O 1
ATOM 2371 N N . ALA A 1 303 ? 1.565 10.474 10.987 1.00 41.22 303 ALA A N 1
ATOM 2372 C CA . ALA A 1 303 ? 2.175 10.343 9.654 1.00 41.22 303 ALA A CA 1
ATOM 2373 C C . ALA A 1 303 ? 3.393 11.255 9.457 1.00 41.22 303 ALA A C 1
ATOM 2375 O O . ALA A 1 303 ? 3.239 12.464 9.145 1.00 41.22 303 ALA A O 1
#

Sequence (303 aa):
CVLDSVEGLLVLQRDEDTAIRLLHPFTGDIVELPPLTSLAMQLKADYTQATKLKLMRDMSASISVAADGVVRVMVLIGTTWAAVATSQDTEWTMLPWRIPGHYQPLSSGGKQYLVHDTFFEDSPEVSQIFQMEAHLQDAPKLIAAIPKKKLAYPLYLVECDSEVLVVGHKDRSFTHLAVHRLSDLVSRRYVPVKGIGDKVIFVGGRALCVSSKILVPPTTGDAVIYRRPRELTFSQYCLGSSTWSLATDECSMSMSGLTQGPCSLIPHVFTCCSRRHWNKGLMYWRDNEPLTWKVNQKFRDGA

Foldseek 3Di:
DFQDDAPQWTWDADPPFQWTWTANPVVRDIQTWAHCVLVLVVPPDPDDSLVSLLQQSNKDKFWDADPVRKIKIWIDTHQWFIWITISPDHHIDGQPGIHARFAAWHYAPQKIKTWDDDPDPPDDQWIWIWIDHRPDSDDTHTQATHGCCLFNDDWAWEQAPRWIKIKGANDPVSLFIFIDTSVCRSVVHSDGDQFSQQWEWEDDSHIYIDGQVVKVVRDRGQWYWYDDPVDPFIWIARSNVRDIDGPDDPLCVPLPNPRDDDHICNQVVNLSSPSLAVVLVHGPSNPPDPPPPVPDPSNSNHD

Radius of gyration: 19.73 Å; Cα contacts (8 Å, |Δi|>4): 659; chains: 1; bounding box: 49×50×51 Å